Protein AF-A0AAN5D2X3-F1 (afdb_monomer_lite)

Structure (mmCIF, N/CA/C/O backbone):
data_AF-A0AAN5D2X3-F1
#
_entry.id   AF-A0AAN5D2X3-F1
#
loop_
_atom_site.group_PDB
_atom_site.id
_atom_site.type_symbol
_atom_site.label_atom_id
_atom_site.label_alt_id
_atom_site.label_comp_id
_atom_site.label_asym_id
_atom_site.label_entity_id
_atom_site.label_seq_id
_atom_site.pdbx_PDB_ins_code
_atom_site.Cartn_x
_atom_site.Cartn_y
_atom_site.Cartn_z
_atom_site.occupancy
_atom_site.B_iso_or_equiv
_atom_site.auth_seq_id
_atom_site.auth_comp_id
_atom_site.auth_asym_id
_atom_site.auth_atom_id
_atom_site.pdbx_PDB_model_num
ATOM 1 N N . ASN A 1 1 ? 2.945 -10.415 12.038 1.00 51.53 1 ASN A N 1
ATOM 2 C CA . ASN A 1 1 ? 3.031 -8.955 12.262 1.00 51.53 1 ASN A CA 1
ATOM 3 C C . ASN A 1 1 ? 2.920 -8.368 10.881 1.00 51.53 1 ASN A C 1
ATOM 5 O O . ASN A 1 1 ? 3.924 -8.246 10.193 1.00 51.53 1 ASN A O 1
ATOM 9 N N . ASP A 1 2 ? 1.686 -8.140 10.450 1.00 71.44 2 ASP A N 1
ATOM 10 C CA . ASP A 1 2 ? 1.353 -7.963 9.029 1.00 71.44 2 ASP A CA 1
ATOM 11 C C . ASP A 1 2 ? 1.391 -6.481 8.634 1.00 71.44 2 ASP A C 1
ATOM 13 O O . ASP A 1 2 ? 0.897 -6.075 7.588 1.00 71.44 2 ASP A O 1
ATOM 17 N N . SER A 1 3 ? 2.003 -5.671 9.501 1.00 82.81 3 SER A N 1
ATOM 18 C CA . SER A 1 3 ? 2.238 -4.245 9.318 1.00 82.81 3 SER A CA 1
ATOM 19 C C . SER A 1 3 ? 3.364 -3.961 8.329 1.00 82.81 3 SER A C 1
ATOM 21 O O . SER A 1 3 ? 3.365 -2.883 7.748 1.00 82.81 3 SER A O 1
ATOM 23 N N . LYS A 1 4 ? 4.292 -4.902 8.088 1.00 91.06 4 LYS A N 1
ATOM 24 C CA . LYS A 1 4 ? 5.383 -4.732 7.119 1.00 91.06 4 LYS A CA 1
ATOM 25 C C . LYS A 1 4 ? 5.414 -5.850 6.081 1.00 91.06 4 LYS A C 1
ATOM 27 O O . LYS A 1 4 ? 5.564 -7.015 6.439 1.00 91.06 4 LYS A O 1
ATOM 32 N N . PHE A 1 5 ? 5.348 -5.489 4.804 1.00 91.25 5 PHE A N 1
ATOM 33 C CA . PHE A 1 5 ? 5.370 -6.429 3.681 1.00 91.25 5 PHE A CA 1
ATOM 34 C C . PHE A 1 5 ? 5.941 -5.775 2.417 1.00 91.25 5 PHE A C 1
ATOM 36 O O . PHE A 1 5 ? 6.119 -4.558 2.358 1.00 91.25 5 PHE A O 1
ATOM 43 N N . VAL A 1 6 ? 6.269 -6.601 1.421 1.00 90.81 6 VAL A N 1
ATOM 44 C CA . VAL A 1 6 ? 6.844 -6.161 0.144 1.00 90.81 6 VAL A CA 1
ATOM 45 C C . VAL A 1 6 ? 5.893 -6.526 -0.986 1.00 90.81 6 VAL A C 1
ATOM 47 O O . VAL A 1 6 ? 5.454 -7.671 -1.085 1.00 90.81 6 VAL A O 1
ATOM 50 N N . VAL A 1 7 ? 5.598 -5.551 -1.838 1.00 89.19 7 VAL A N 1
ATOM 51 C CA . VAL A 1 7 ? 4.884 -5.738 -3.101 1.00 89.19 7 VAL A CA 1
ATOM 52 C C . VAL A 1 7 ? 5.902 -5.621 -4.226 1.00 89.19 7 VAL A C 1
ATOM 54 O O . VAL A 1 7 ? 6.491 -4.559 -4.408 1.00 89.19 7 VAL A O 1
ATOM 57 N N . SER A 1 8 ? 6.115 -6.710 -4.962 1.00 87.44 8 SER A N 1
ATOM 58 C CA . SER A 1 8 ? 6.965 -6.721 -6.154 1.00 87.44 8 SER A CA 1
ATOM 59 C C . SER A 1 8 ? 6.088 -6.707 -7.402 1.00 87.44 8 SER A C 1
ATOM 61 O O . SER A 1 8 ? 5.111 -7.455 -7.492 1.00 87.44 8 SER A O 1
ATOM 63 N N . PHE A 1 9 ? 6.415 -5.832 -8.345 1.00 86.19 9 PHE A N 1
ATOM 64 C CA . PHE A 1 9 ? 5.722 -5.700 -9.616 1.00 86.19 9 PHE A CA 1
ATOM 65 C C . PHE A 1 9 ? 6.730 -5.766 -10.756 1.00 86.19 9 PHE A C 1
ATOM 67 O O . PHE A 1 9 ? 7.672 -4.975 -10.816 1.00 86.19 9 PHE A O 1
ATOM 74 N N . GLU A 1 10 ? 6.504 -6.712 -11.661 1.00 86.75 10 GLU A N 1
ATOM 75 C CA . GLU A 1 10 ? 7.357 -6.962 -12.810 1.00 86.75 10 GLU A CA 1
ATOM 76 C C . GLU A 1 10 ? 6.586 -6.724 -14.109 1.00 86.75 10 GLU A C 1
ATOM 78 O O . GLU A 1 10 ? 5.472 -7.221 -14.287 1.00 86.75 10 GLU A O 1
ATOM 83 N N . ILE A 1 11 ? 7.188 -5.959 -15.018 1.00 80.06 11 ILE A N 1
ATOM 84 C CA . ILE A 1 11 ? 6.678 -5.731 -16.370 1.00 80.06 11 ILE A CA 1
ATOM 85 C C . ILE A 1 11 ? 7.620 -6.427 -17.346 1.00 80.06 11 ILE A C 1
ATOM 87 O O . ILE A 1 11 ? 8.760 -5.992 -17.530 1.00 80.06 11 ILE A O 1
ATOM 91 N N . GLU A 1 12 ? 7.128 -7.492 -17.972 1.00 80.25 12 GLU A N 1
ATOM 92 C CA . GLU A 1 12 ? 7.819 -8.197 -19.052 1.00 80.25 12 GLU A CA 1
ATOM 93 C C . GLU A 1 12 ? 7.626 -7.484 -20.393 1.00 80.25 12 GLU A C 1
ATOM 95 O O . GLU A 1 12 ? 6.678 -6.723 -20.569 1.00 80.25 12 GLU A O 1
ATOM 100 N N . ASP A 1 13 ? 8.528 -7.723 -21.348 1.00 70.56 13 ASP A N 1
ATOM 101 C CA . ASP A 1 13 ? 8.455 -7.166 -22.705 1.00 70.56 13 ASP A CA 1
ATOM 102 C C . ASP A 1 13 ? 8.199 -5.662 -22.741 1.00 70.56 13 ASP A C 1
ATOM 104 O O . ASP A 1 13 ? 7.466 -5.133 -23.583 1.00 70.56 13 ASP A O 1
ATOM 108 N N . ALA A 1 14 ? 8.864 -4.947 -21.841 1.00 63.19 14 ALA A N 1
ATOM 109 C CA . ALA A 1 14 ? 8.670 -3.526 -21.643 1.00 63.19 14 ALA A CA 1
ATOM 110 C C . ALA A 1 14 ? 8.765 -2.707 -22.934 1.00 63.19 14 ALA A C 1
ATOM 112 O O . ALA A 1 14 ? 8.073 -1.704 -23.100 1.00 63.19 14 ALA A O 1
ATOM 113 N N . ASN A 1 15 ? 9.612 -3.121 -23.874 1.00 65.00 15 ASN A N 1
ATOM 114 C CA . ASN A 1 15 ? 9.825 -2.443 -25.153 1.00 65.00 15 ASN A CA 1
ATOM 115 C C . ASN A 1 15 ? 8.668 -2.601 -26.155 1.00 65.00 15 ASN A C 1
ATOM 117 O O . ASN A 1 15 ? 8.619 -1.865 -27.137 1.00 65.00 15 ASN A O 1
ATOM 121 N N . SER A 1 16 ? 7.729 -3.519 -25.913 1.00 63.91 16 SER A N 1
ATOM 122 C CA . SER A 1 16 ? 6.598 -3.799 -26.808 1.00 63.91 16 SER A CA 1
ATOM 123 C C . SER A 1 16 ? 5.392 -2.873 -26.594 1.00 63.91 16 SER A C 1
ATOM 125 O O . SER A 1 16 ? 4.545 -2.746 -27.479 1.00 63.91 16 SER A O 1
ATOM 127 N N . TYR A 1 17 ? 5.310 -2.198 -25.440 1.00 64.31 17 TYR A N 1
ATOM 128 C CA . TYR A 1 17 ? 4.129 -1.415 -25.083 1.00 64.31 17 TYR A CA 1
ATOM 129 C C . TYR A 1 17 ? 4.008 -0.098 -25.846 1.00 64.31 17 TYR A C 1
ATOM 131 O O . TYR A 1 17 ? 4.933 0.723 -25.893 1.00 64.31 17 TYR A O 1
ATOM 139 N N . VAL A 1 18 ? 2.797 0.128 -26.355 1.00 66.75 18 VAL A N 1
ATOM 140 C CA . VAL A 1 18 ? 2.386 1.351 -27.044 1.00 66.75 18 VAL A CA 1
ATOM 141 C C . VAL A 1 18 ? 2.300 2.516 -26.043 1.00 66.75 18 VAL A C 1
ATOM 143 O O . VAL A 1 18 ? 1.852 2.323 -24.908 1.00 66.75 18 VAL A O 1
ATOM 146 N N . PRO A 1 19 ? 2.679 3.743 -26.430 1.00 68.00 19 PRO A N 1
ATOM 147 C CA . PRO A 1 19 ? 2.486 4.931 -25.596 1.00 68.00 19 PRO A CA 1
ATOM 148 C C . PRO A 1 19 ? 1.020 5.125 -25.232 1.00 68.00 19 PRO A C 1
ATOM 150 O O . PRO A 1 19 ? 0.157 5.071 -26.104 1.00 68.00 19 PRO A O 1
ATOM 153 N N . GLY A 1 20 ? 0.743 5.386 -23.958 1.00 66.50 20 GLY A N 1
ATOM 154 C CA . GLY A 1 20 ? -0.620 5.504 -23.440 1.00 66.50 20 GLY A CA 1
ATOM 155 C C . GLY A 1 20 ? -1.123 4.222 -22.794 1.00 66.50 20 GLY A C 1
ATOM 156 O O . GLY A 1 20 ? -2.242 4.205 -22.292 1.00 66.50 20 GLY A O 1
ATOM 157 N N . THR A 1 21 ? -0.324 3.150 -22.811 1.00 75.31 21 THR A N 1
ATOM 158 C CA . THR A 1 21 ? -0.691 1.916 -22.122 1.00 75.31 21 THR A CA 1
ATOM 159 C C . THR A 1 21 ? -0.516 2.094 -20.620 1.00 75.31 21 THR A C 1
ATOM 161 O O . THR A 1 21 ? 0.600 2.291 -20.137 1.00 75.31 21 THR A O 1
ATOM 164 N N . VAL A 1 22 ? -1.626 1.969 -19.896 1.00 79.69 22 VAL A N 1
ATOM 165 C CA . VAL A 1 22 ? -1.622 1.782 -18.447 1.00 79.69 22 VAL A CA 1
ATOM 166 C C . VAL A 1 22 ? -1.435 0.297 -18.168 1.00 79.69 22 VAL A C 1
ATOM 168 O O . VAL A 1 22 ? -2.197 -0.530 -18.669 1.00 79.69 22 VAL A O 1
ATOM 171 N N . VAL A 1 23 ? -0.413 -0.037 -17.388 1.00 83.62 23 VAL A N 1
ATOM 172 C CA . VAL A 1 23 ? -0.158 -1.402 -16.924 1.00 83.62 23 VAL A CA 1
ATOM 173 C C . VAL A 1 23 ? -0.462 -1.461 -15.439 1.00 83.62 23 VAL A C 1
ATOM 175 O O . VAL A 1 23 ? -0.071 -0.576 -14.676 1.00 83.62 23 VAL A O 1
ATOM 178 N N . GLU A 1 24 ? -1.165 -2.507 -15.032 1.00 87.81 24 GLU A N 1
ATOM 179 C CA . GLU A 1 24 ? -1.585 -2.721 -13.658 1.00 87.81 24 GLU A CA 1
ATOM 180 C C . GLU A 1 24 ? -1.072 -4.062 -13.141 1.00 87.81 24 GLU A C 1
ATOM 182 O O . GLU A 1 24 ? -1.016 -5.054 -13.866 1.00 87.81 24 GLU A O 1
ATOM 187 N N . SER A 1 25 ? -0.722 -4.087 -11.863 1.00 88.56 25 SER A N 1
ATOM 188 C CA . SER A 1 25 ? -0.399 -5.310 -11.134 1.00 88.56 25 SER A CA 1
ATOM 189 C C . SER A 1 25 ? -1.659 -6.063 -10.686 1.00 88.56 25 SER A C 1
ATOM 191 O O . SER A 1 25 ? -2.775 -5.532 -10.705 1.00 88.56 25 SER A O 1
ATOM 193 N N . ALA A 1 26 ? -1.470 -7.310 -10.246 1.00 89.31 26 ALA A N 1
ATOM 194 C CA . ALA A 1 26 ? -2.485 -8.031 -9.484 1.00 89.31 26 ALA A CA 1
ATOM 195 C C . ALA A 1 26 ? -2.769 -7.330 -8.140 1.00 89.31 2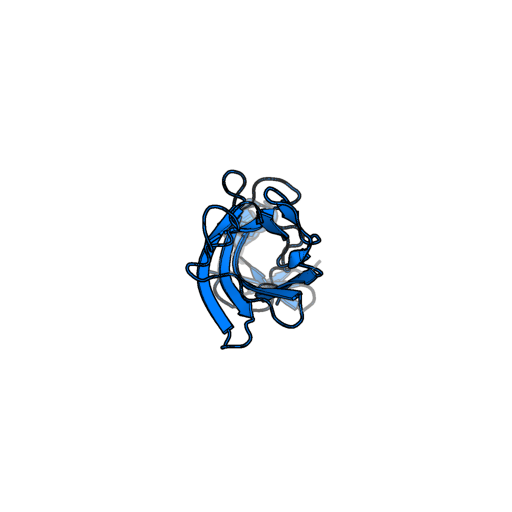6 ALA A C 1
ATOM 197 O O . ALA A 1 26 ? -1.965 -6.537 -7.657 1.00 89.31 26 ALA A O 1
ATOM 198 N N . VAL A 1 27 ? -3.910 -7.637 -7.522 1.00 90.44 27 VAL A N 1
ATOM 199 C CA . VAL A 1 27 ? -4.233 -7.127 -6.183 1.00 90.44 27 VAL A CA 1
ATOM 200 C C . VAL A 1 27 ? -3.442 -7.902 -5.131 1.00 90.44 27 VAL A C 1
ATOM 202 O O . VAL A 1 27 ? -3.481 -9.134 -5.096 1.00 90.44 27 VAL A O 1
ATOM 205 N N . PHE A 1 28 ? -2.771 -7.178 -4.239 1.00 90.56 28 PHE A N 1
ATOM 206 C CA . PHE A 1 28 ? -2.049 -7.733 -3.098 1.00 90.56 28 PHE A CA 1
ATOM 207 C C . PHE A 1 28 ? -2.816 -7.440 -1.811 1.00 90.56 28 PHE A C 1
ATOM 209 O O . PHE A 1 28 ? -3.223 -6.309 -1.576 1.00 90.56 28 PHE A O 1
ATOM 216 N N . ASN A 1 29 ? -2.995 -8.444 -0.955 1.00 88.75 29 ASN A N 1
ATOM 217 C CA . ASN A 1 29 ? -3.647 -8.263 0.342 1.00 88.75 29 ASN A CA 1
ATOM 218 C C . ASN A 1 29 ? -2.570 -8.162 1.426 1.00 88.75 29 ASN A C 1
ATOM 220 O O . ASN A 1 29 ? -1.739 -9.063 1.549 1.00 88.75 29 ASN A O 1
ATOM 224 N N . GLY A 1 30 ? -2.574 -7.078 2.202 1.00 87.56 30 GLY A N 1
ATOM 225 C CA . GLY A 1 30 ? -1.572 -6.838 3.241 1.00 87.56 30 GLY A CA 1
ATOM 226 C C . GLY A 1 30 ? -2.056 -5.827 4.272 1.00 87.56 30 GLY A C 1
ATOM 227 O O . GLY A 1 30 ? -2.626 -4.794 3.918 1.00 87.56 30 GLY A O 1
ATOM 228 N N . GLY A 1 31 ? -1.867 -6.139 5.557 1.00 85.56 31 GLY A N 1
ATOM 229 C CA . GLY A 1 31 ? -2.267 -5.263 6.661 1.00 85.56 31 GLY A CA 1
ATOM 230 C C . GLY A 1 31 ? -3.764 -4.938 6.724 1.00 85.56 31 GLY A C 1
ATOM 231 O O . GLY A 1 31 ? -4.134 -3.895 7.252 1.00 85.56 31 GLY A O 1
ATOM 232 N N . GLY A 1 32 ? -4.604 -5.803 6.149 1.00 86.50 32 GLY A N 1
ATOM 233 C CA . GLY A 1 32 ? -6.054 -5.627 6.061 1.00 86.50 32 GLY A CA 1
ATOM 234 C C . GLY A 1 32 ? -6.546 -4.748 4.908 1.00 86.50 32 GLY A C 1
ATOM 235 O O . GLY A 1 32 ? -7.733 -4.431 4.858 1.00 86.50 32 GLY A O 1
ATOM 236 N N . PHE A 1 33 ? -5.665 -4.382 3.976 1.00 89.06 33 PHE A N 1
ATOM 237 C CA . PHE A 1 33 ? -5.991 -3.567 2.805 1.00 89.06 33 PHE A CA 1
ATOM 238 C C . PHE A 1 33 ? -5.645 -4.285 1.500 1.00 89.06 33 PHE A C 1
ATOM 240 O O . PHE A 1 33 ? -4.783 -5.172 1.464 1.00 89.06 33 PHE A O 1
ATOM 247 N N . GLU A 1 34 ? -6.311 -3.866 0.427 1.00 91.81 34 GLU A N 1
ATOM 248 C CA . GLU A 1 34 ? -5.974 -4.229 -0.943 1.00 91.81 34 GLU A CA 1
ATOM 249 C C . GLU A 1 34 ? -5.028 -3.188 -1.534 1.00 91.81 34 GLU A C 1
ATOM 251 O O . GLU A 1 34 ? -5.299 -1.990 -1.517 1.00 91.81 34 GLU A O 1
ATOM 256 N N . TRP A 1 35 ? -3.909 -3.662 -2.066 1.00 92.00 35 TRP A N 1
ATOM 257 C CA . TRP A 1 35 ? -2.863 -2.845 -2.656 1.00 92.00 35 TRP A CA 1
ATOM 258 C C . TRP A 1 35 ? -2.759 -3.149 -4.137 1.00 92.00 35 TRP A C 1
ATOM 260 O O . TRP A 1 35 ? -2.763 -4.314 -4.545 1.00 92.00 35 TRP A O 1
ATOM 270 N N . LYS A 1 36 ? -2.630 -2.101 -4.945 1.00 92.19 36 LYS A N 1
ATOM 271 C CA . LYS A 1 36 ? -2.488 -2.236 -6.392 1.00 92.19 36 LYS A CA 1
ATOM 272 C C . LYS A 1 36 ? -1.512 -1.203 -6.920 1.00 92.19 36 LYS A C 1
ATOM 274 O O . LYS A 1 36 ? -1.643 -0.014 -6.656 1.00 92.19 36 LYS A O 1
ATOM 279 N N . VAL A 1 37 ? -0.538 -1.659 -7.691 1.00 89.56 37 VAL A N 1
ATOM 280 C CA . VAL A 1 37 ? 0.383 -0.793 -8.429 1.00 89.56 37 VAL A CA 1
ATOM 281 C C . VAL A 1 37 ? -0.129 -0.620 -9.852 1.00 89.56 37 VAL A C 1
ATOM 283 O O . VAL A 1 37 ? -0.515 -1.602 -10.491 1.00 89.56 37 VAL A O 1
ATOM 286 N N . SER A 1 38 ? -0.106 0.609 -10.354 1.00 86.38 38 SER A N 1
ATOM 287 C CA . SER A 1 38 ? -0.306 0.913 -11.769 1.00 86.38 38 SER A CA 1
ATOM 288 C C . SER A 1 38 ? 0.743 1.897 -12.271 1.00 86.38 38 SER A C 1
ATOM 290 O O . SER A 1 38 ? 1.327 2.669 -11.508 1.00 86.38 38 SER A O 1
ATOM 292 N N . THR A 1 39 ? 1.020 1.856 -13.567 1.00 80.94 39 THR A N 1
ATOM 293 C CA . THR A 1 39 ? 1.933 2.792 -14.214 1.00 80.94 39 THR A CA 1
ATOM 294 C C . THR A 1 39 ? 1.446 3.133 -15.608 1.00 80.94 39 THR A C 1
ATOM 296 O O . THR A 1 39 ? 0.897 2.282 -16.307 1.00 80.94 39 THR A O 1
ATOM 299 N N . ASP A 1 40 ? 1.639 4.385 -16.007 1.00 75.19 40 ASP A N 1
ATOM 300 C CA . ASP A 1 40 ? 1.367 4.831 -17.365 1.00 75.19 40 ASP A CA 1
ATOM 301 C C . ASP A 1 40 ? 2.675 4.903 -18.160 1.00 75.19 40 ASP A C 1
ATOM 303 O O . ASP A 1 40 ? 3.573 5.691 -17.853 1.00 75.19 40 ASP A O 1
ATOM 307 N N . LEU A 1 41 ? 2.761 4.091 -19.215 1.00 68.81 41 LEU A N 1
ATOM 308 C CA . LEU A 1 41 ? 3.894 4.057 -20.139 1.00 68.81 41 LEU A CA 1
ATOM 309 C C . LEU A 1 41 ? 3.795 5.139 -21.240 1.00 68.81 41 LEU A C 1
ATOM 311 O O . LEU A 1 41 ? 4.620 5.168 -22.159 1.00 68.81 41 LEU A O 1
ATOM 315 N N . SER A 1 42 ? 2.803 6.043 -21.174 1.00 54.34 42 SER A N 1
ATOM 316 C CA . SER A 1 42 ? 2.598 7.179 -22.094 1.00 54.34 42 SER A CA 1
ATOM 317 C C . SER A 1 42 ? 3.768 8.137 -22.193 1.00 54.34 42 SER A C 1
ATOM 319 O O . SER A 1 42 ? 3.970 8.759 -23.241 1.00 54.34 42 SER A O 1
ATOM 321 N N . SER A 1 43 ? 4.561 8.254 -21.134 1.00 51.78 43 SER A N 1
ATOM 322 C CA . SER A 1 43 ? 5.576 9.289 -21.053 1.00 51.78 43 SER A CA 1
ATOM 323 C C . SER A 1 43 ? 6.786 9.020 -21.934 1.00 51.78 43 SER A C 1
ATOM 325 O O . SER A 1 43 ? 7.439 9.995 -22.289 1.00 51.78 43 SER A O 1
ATOM 327 N N . ARG A 1 44 ? 7.042 7.787 -22.410 1.00 52.28 44 ARG A N 1
ATOM 328 C CA . ARG A 1 44 ? 8.281 7.451 -23.154 1.00 52.28 44 ARG A CA 1
ATOM 329 C C . ARG A 1 44 ? 8.600 8.367 -24.347 1.00 52.28 44 ARG A C 1
ATOM 331 O O . ARG A 1 44 ? 9.755 8.462 -24.743 1.00 52.28 44 ARG A O 1
ATOM 338 N N . PHE A 1 45 ? 7.605 9.070 -24.892 1.00 48.88 45 PHE A N 1
ATOM 339 C CA . PHE A 1 45 ? 7.754 9.982 -26.032 1.00 48.88 45 PHE A CA 1
ATOM 340 C C . PHE A 1 45 ? 7.794 11.476 -25.662 1.00 48.88 45 PHE A C 1
ATOM 342 O O . PHE A 1 45 ? 8.115 12.299 -26.516 1.00 48.88 45 PHE A O 1
ATOM 349 N N . ARG A 1 46 ? 7.469 11.856 -24.418 1.00 47.66 46 ARG A N 1
ATOM 350 C CA . ARG A 1 46 ? 7.453 13.259 -23.946 1.00 47.66 46 ARG A CA 1
ATOM 351 C C . ARG A 1 46 ? 8.286 13.513 -22.684 1.00 47.66 46 ARG A C 1
ATOM 353 O O . ARG A 1 46 ? 8.610 14.664 -22.415 1.00 47.66 46 ARG A O 1
ATOM 360 N N . SER A 1 47 ? 8.627 12.476 -21.921 1.00 53.59 47 SER A N 1
ATOM 361 C CA . SER A 1 47 ? 9.396 12.546 -20.680 1.00 53.59 47 SER A CA 1
ATOM 362 C C . SER A 1 47 ? 10.047 11.185 -20.375 1.00 53.59 47 SER A C 1
ATOM 364 O O . SER A 1 47 ? 9.359 10.169 -20.403 1.00 53.59 47 SER A O 1
ATOM 366 N N . PRO A 1 48 ? 11.346 11.114 -20.034 1.00 58.06 48 PRO A N 1
ATOM 367 C CA . PRO A 1 48 ? 11.989 9.848 -19.662 1.00 58.06 48 PRO A CA 1
ATOM 368 C C . PRO A 1 48 ? 11.466 9.266 -18.333 1.00 58.06 48 PRO A C 1
ATOM 370 O O . PRO A 1 48 ? 11.856 8.163 -17.953 1.00 58.06 48 PRO A O 1
ATOM 373 N N . TYR A 1 49 ? 10.610 10.005 -17.622 1.00 64.50 49 TYR A N 1
ATOM 374 C CA . TYR A 1 49 ? 10.116 9.671 -16.291 1.00 64.50 49 TYR A CA 1
ATOM 375 C C . TYR A 1 49 ? 8.887 8.777 -16.363 1.00 64.50 49 TYR A C 1
ATOM 377 O O . TYR A 1 49 ? 7.910 9.099 -17.039 1.00 64.50 49 TYR A O 1
ATOM 385 N N . THR A 1 50 ? 8.921 7.669 -15.634 1.00 68.75 50 THR A N 1
ATOM 386 C CA . THR A 1 50 ? 7.752 6.807 -15.438 1.00 68.75 50 THR A CA 1
ATOM 387 C C . THR A 1 50 ? 7.079 7.181 -14.126 1.00 68.75 50 THR A C 1
ATOM 389 O O . THR A 1 50 ? 7.754 7.347 -13.107 1.00 68.75 50 THR A O 1
ATOM 392 N N . LYS A 1 51 ? 5.755 7.334 -14.172 1.00 75.81 51 LYS A N 1
ATOM 393 C CA . LYS A 1 51 ? 4.928 7.611 -13.001 1.00 75.81 51 LYS A CA 1
ATOM 394 C C . LYS A 1 51 ? 4.323 6.307 -12.504 1.00 75.81 51 LYS A C 1
ATOM 396 O O . LYS A 1 51 ? 3.703 5.577 -13.281 1.00 75.81 51 LYS A O 1
ATOM 401 N N . PHE A 1 52 ? 4.495 6.032 -11.221 1.00 80.12 52 PHE A N 1
ATOM 402 C CA . PHE A 1 52 ? 3.908 4.881 -10.550 1.00 80.12 52 PHE A CA 1
ATOM 403 C C . PHE A 1 52 ? 2.844 5.354 -9.581 1.00 80.12 52 PHE A C 1
ATOM 405 O O . PHE A 1 52 ? 3.022 6.346 -8.877 1.00 80.12 52 PHE A O 1
ATOM 412 N N . LEU A 1 53 ? 1.740 4.630 -9.548 1.00 86.06 53 LEU A N 1
ATOM 413 C CA . LEU A 1 53 ? 0.643 4.856 -8.632 1.00 86.06 53 LEU A CA 1
ATOM 414 C C . LEU A 1 53 ? 0.519 3.619 -7.752 1.00 86.06 53 LEU A C 1
ATOM 416 O O . LEU A 1 53 ? 0.276 2.525 -8.258 1.00 86.06 53 LEU A O 1
ATOM 420 N N . LEU A 1 54 ? 0.697 3.797 -6.448 1.00 90.44 54 LEU A N 1
ATOM 421 C CA . LEU A 1 54 ? 0.368 2.789 -5.449 1.00 90.44 54 LEU A CA 1
ATOM 422 C C . LEU A 1 54 ? -1.001 3.139 -4.873 1.00 90.44 54 LEU A C 1
ATOM 424 O O . LEU A 1 54 ? -1.148 4.175 -4.228 1.00 90.44 54 LEU A O 1
ATOM 428 N N . ALA A 1 55 ? -1.985 2.286 -5.118 1.00 91.75 55 ALA A N 1
ATOM 429 C CA . ALA A 1 55 ? -3.309 2.380 -4.532 1.00 91.75 55 ALA A CA 1
ATOM 430 C C . ALA A 1 55 ? -3.414 1.488 -3.289 1.00 91.75 55 ALA A C 1
ATOM 432 O O . ALA A 1 55 ? -2.836 0.398 -3.260 1.00 91.75 55 ALA A O 1
ATOM 433 N N . CYS A 1 56 ? -4.158 1.953 -2.291 1.00 92.25 56 CYS A N 1
ATOM 434 C CA . CYS A 1 56 ? -4.544 1.219 -1.091 1.00 92.25 56 CYS A CA 1
ATOM 435 C C . CYS A 1 56 ? -6.036 1.434 -0.868 1.00 92.25 56 CYS A C 1
ATOM 437 O O . CYS A 1 56 ? -6.468 2.582 -0.815 1.00 92.25 56 CYS A O 1
ATOM 439 N N . GLU A 1 57 ? -6.803 0.356 -0.746 1.00 89.69 57 GLU A N 1
ATOM 440 C CA . GLU A 1 57 ? -8.251 0.403 -0.538 1.00 89.69 57 GLU A CA 1
ATOM 441 C C . GLU A 1 57 ? -8.695 -0.572 0.559 1.00 89.69 57 GLU A C 1
ATOM 443 O O . GLU A 1 57 ? -8.060 -1.604 0.805 1.00 89.69 57 GLU A O 1
ATOM 448 N N . SER A 1 58 ? -9.812 -0.248 1.216 1.00 87.62 58 SER A N 1
ATOM 449 C CA . SER A 1 58 ? -10.542 -1.178 2.082 1.00 87.62 58 SER A CA 1
ATOM 450 C C . SER A 1 58 ? -11.846 -1.618 1.426 1.00 87.62 58 SER A C 1
ATOM 452 O O . SER A 1 58 ? -12.482 -0.867 0.691 1.00 87.62 58 SER A O 1
ATOM 454 N N . LYS A 1 59 ? -12.281 -2.841 1.744 1.00 73.75 59 LYS A N 1
ATOM 455 C CA . LYS A 1 59 ? -13.521 -3.423 1.219 1.00 73.75 59 LYS A CA 1
ATOM 456 C C . LYS A 1 59 ? -14.785 -2.840 1.842 1.00 73.75 59 LYS A C 1
ATOM 458 O O . LYS A 1 59 ? -15.838 -2.967 1.227 1.00 73.75 59 LYS A O 1
ATOM 463 N N . ASN A 1 60 ? -14.718 -2.272 3.051 1.00 70.25 60 ASN A N 1
ATOM 464 C CA . ASN A 1 60 ? -15.914 -1.904 3.812 1.00 70.25 60 ASN A CA 1
ATOM 465 C C . ASN A 1 60 ? -15.719 -0.669 4.700 1.00 70.25 60 ASN A C 1
ATOM 467 O O . ASN A 1 60 ? -14.824 -0.661 5.542 1.00 70.25 60 ASN A O 1
ATOM 471 N N . GLY A 1 61 ? -16.682 0.255 4.615 1.00 75.38 61 GLY A N 1
ATOM 472 C CA . GLY A 1 61 ? -16.885 1.357 5.561 1.00 75.38 61 GLY A CA 1
ATOM 473 C C . GLY A 1 61 ? -15.751 2.377 5.606 1.00 75.38 61 GLY A C 1
ATOM 474 O O . GLY A 1 61 ? -14.804 2.280 4.834 1.00 75.38 61 GLY A O 1
ATOM 475 N N . ASP A 1 62 ? -15.852 3.307 6.558 1.00 83.69 62 ASP A N 1
ATOM 476 C CA . ASP A 1 62 ? -14.827 4.322 6.791 1.00 83.69 62 ASP A CA 1
ATOM 477 C C . ASP A 1 62 ? -13.486 3.666 7.123 1.00 83.69 62 ASP A C 1
ATOM 479 O O . ASP A 1 62 ? -13.371 2.858 8.054 1.00 83.69 62 ASP A O 1
ATOM 483 N N . TRP A 1 63 ? -12.443 4.067 6.405 1.00 89.44 63 TRP A N 1
ATOM 484 C CA . TRP A 1 63 ? -11.112 3.513 6.590 1.00 89.44 63 TRP A CA 1
ATOM 485 C C . TRP A 1 63 ? -10.025 4.570 6.451 1.00 89.44 63 TRP A C 1
ATOM 487 O O . TRP A 1 63 ? -10.190 5.607 5.804 1.00 89.44 63 TRP A O 1
ATOM 497 N N . LYS A 1 64 ? -8.888 4.283 7.083 1.00 89.88 64 LYS A N 1
ATOM 498 C CA . LYS A 1 64 ? -7.657 5.046 6.911 1.00 89.88 64 LYS A CA 1
ATOM 499 C C . LYS A 1 64 ? -6.452 4.140 7.094 1.00 89.88 64 LYS A C 1
ATOM 501 O O . LYS A 1 64 ? -6.429 3.308 8.002 1.00 89.88 64 LYS A O 1
ATOM 506 N N . CYS A 1 65 ? -5.427 4.356 6.284 1.00 91.19 65 CYS A N 1
ATOM 507 C CA . CYS A 1 65 ? -4.129 3.710 6.399 1.00 91.19 65 CYS A CA 1
ATOM 508 C C . CYS A 1 65 ? -3.026 4.773 6.375 1.00 91.19 65 CYS A C 1
ATOM 510 O O . CYS A 1 65 ? -2.909 5.522 5.412 1.00 91.19 65 CYS A O 1
ATOM 512 N N . ASP A 1 66 ? -2.207 4.834 7.422 1.00 92.38 66 ASP A N 1
ATOM 513 C CA . ASP A 1 66 ? -0.974 5.622 7.465 1.00 92.38 66 ASP A CA 1
ATOM 514 C C . ASP A 1 66 ? 0.216 4.663 7.417 1.00 92.38 66 ASP A C 1
ATOM 516 O O . ASP A 1 66 ? 0.370 3.807 8.293 1.00 92.38 66 ASP A O 1
ATOM 520 N N . ALA A 1 67 ? 1.037 4.773 6.378 1.00 93.31 67 ALA A N 1
ATOM 521 C CA . ALA A 1 67 ? 2.151 3.879 6.120 1.00 93.31 67 ALA A CA 1
ATOM 522 C C . ALA A 1 67 ? 3.400 4.639 5.667 1.00 93.31 67 ALA A C 1
ATOM 524 O O . ALA A 1 67 ? 3.337 5.626 4.941 1.00 93.31 67 ALA A O 1
ATOM 525 N N . ASN A 1 68 ? 4.568 4.117 6.029 1.00 94.19 68 ASN A N 1
ATOM 526 C CA . ASN A 1 68 ? 5.820 4.465 5.370 1.00 94.19 68 ASN A CA 1
ATOM 527 C C . ASN A 1 68 ? 6.045 3.507 4.201 1.00 94.19 68 ASN A C 1
ATOM 529 O O . ASN A 1 68 ? 6.037 2.291 4.393 1.00 94.19 68 ASN A O 1
ATOM 533 N N . VAL A 1 69 ? 6.278 4.049 3.011 1.00 93.75 69 VAL A N 1
ATOM 534 C CA . VAL A 1 69 ? 6.528 3.283 1.790 1.00 93.75 69 VAL A CA 1
ATOM 535 C C . VAL A 1 69 ? 7.940 3.574 1.302 1.00 93.75 69 VAL A C 1
ATOM 537 O O . VAL A 1 69 ? 8.306 4.725 1.067 1.00 93.75 69 VAL A O 1
ATOM 540 N N . GLU A 1 70 ? 8.737 2.521 1.157 1.00 92.56 70 GLU A N 1
ATOM 541 C CA . GLU A 1 70 ? 10.019 2.547 0.458 1.00 92.56 70 GLU A CA 1
ATOM 542 C C . GLU A 1 70 ? 9.834 1.911 -0.916 1.00 92.56 70 GLU A C 1
ATOM 544 O O . GLU A 1 70 ? 9.506 0.733 -1.023 1.00 92.56 70 GLU A O 1
ATOM 549 N N . PHE A 1 71 ? 10.023 2.708 -1.956 1.00 89.25 71 PHE A N 1
ATOM 550 C CA . PHE A 1 71 ? 9.963 2.290 -3.344 1.00 89.25 71 PHE A CA 1
ATOM 551 C C . PHE A 1 71 ? 11.378 2.068 -3.872 1.00 89.25 71 PHE A C 1
ATOM 553 O O . PHE A 1 71 ? 12.255 2.903 -3.647 1.00 89.25 71 PHE A O 1
ATOM 560 N N . VAL A 1 72 ? 11.597 0.961 -4.575 1.00 88.81 72 VAL A N 1
ATOM 561 C CA . VAL A 1 72 ? 12.877 0.588 -5.176 1.00 88.81 72 VAL A CA 1
ATOM 562 C C . VAL A 1 72 ? 12.666 0.229 -6.644 1.00 88.81 72 VAL A C 1
ATOM 564 O O . VAL A 1 72 ? 11.762 -0.529 -6.990 1.00 88.81 72 VAL A O 1
ATOM 567 N N . ILE A 1 73 ? 13.531 0.762 -7.504 1.00 82.94 73 ILE A N 1
ATOM 568 C CA . ILE A 1 73 ? 13.648 0.384 -8.913 1.00 82.94 73 ILE A CA 1
ATOM 569 C C . ILE A 1 73 ? 14.981 -0.322 -9.094 1.00 82.94 73 ILE A C 1
ATOM 571 O O . ILE A 1 73 ? 16.030 0.232 -8.753 1.00 82.94 73 ILE A O 1
ATOM 575 N N . HIS A 1 74 ? 14.947 -1.511 -9.682 1.00 83.31 74 HIS A N 1
ATOM 576 C CA . HIS A 1 74 ? 16.157 -2.251 -10.011 1.00 83.31 74 HIS A CA 1
ATOM 577 C C . HIS A 1 74 ? 16.688 -1.861 -11.392 1.00 83.31 74 HIS A C 1
ATOM 579 O O . HIS A 1 74 ? 15.932 -1.762 -12.358 1.00 83.31 74 HIS A O 1
ATOM 585 N N . GLY A 1 75 ? 17.999 -1.642 -11.486 1.00 76.25 75 GLY A N 1
ATOM 586 C CA . GLY A 1 75 ? 18.678 -1.264 -12.723 1.00 76.25 75 GLY A CA 1
ATOM 587 C C . GLY A 1 75 ? 20.084 -1.852 -12.818 1.00 76.25 75 GLY A C 1
ATOM 588 O O . GLY A 1 75 ? 20.711 -2.153 -11.805 1.00 76.25 75 GLY A O 1
ATOM 589 N N . GLU A 1 76 ? 20.611 -1.986 -14.040 1.00 71.69 76 GLU A N 1
ATOM 590 C CA . GLU A 1 76 ? 21.942 -2.576 -14.282 1.00 71.69 76 GLU A CA 1
ATOM 591 C C . GLU A 1 76 ? 23.084 -1.767 -13.643 1.00 71.69 76 GLU A C 1
ATOM 593 O O . GLU A 1 76 ? 24.102 -2.324 -13.242 1.00 71.69 76 GLU A O 1
ATOM 598 N N . GLN A 1 77 ? 22.913 -0.446 -13.534 1.00 71.94 77 GLN A N 1
ATOM 599 C CA . GLN A 1 77 ? 23.903 0.470 -12.954 1.00 71.94 77 GLN A CA 1
ATOM 600 C C . GLN A 1 77 ? 23.721 0.677 -11.440 1.00 71.94 77 GLN A C 1
ATOM 602 O O . GLN A 1 77 ? 24.451 1.462 -10.836 1.00 71.94 77 GLN A O 1
ATOM 607 N N . GLY A 1 78 ? 22.759 -0.018 -10.827 1.00 75.75 78 GLY A N 1
ATOM 608 C CA . GLY A 1 78 ? 22.398 0.117 -9.420 1.00 75.75 78 GLY A CA 1
ATOM 609 C C . GLY A 1 78 ? 20.903 0.345 -9.218 1.00 75.75 78 GLY A C 1
ATOM 610 O O . GLY A 1 78 ? 20.165 0.663 -10.151 1.00 75.75 78 GLY A O 1
ATOM 611 N N . ASN A 1 79 ? 20.463 0.178 -7.972 1.00 83.62 79 ASN A N 1
ATOM 612 C CA . ASN A 1 79 ? 19.072 0.391 -7.592 1.00 83.62 79 ASN A CA 1
ATOM 613 C C . ASN A 1 79 ? 18.835 1.867 -7.257 1.00 83.62 79 ASN A C 1
ATOM 615 O O . ASN A 1 79 ? 19.634 2.485 -6.551 1.00 83.62 79 ASN A O 1
ATOM 619 N N . TYR A 1 80 ? 17.706 2.403 -7.708 1.00 82.50 80 TYR A N 1
ATOM 620 C CA . TYR A 1 80 ? 17.170 3.665 -7.207 1.00 82.50 80 TYR A CA 1
ATOM 621 C C . TYR A 1 80 ? 16.184 3.371 -6.079 1.00 82.50 80 TYR A C 1
ATOM 623 O O . TYR A 1 80 ? 15.406 2.425 -6.194 1.00 82.50 80 TYR A O 1
ATOM 631 N N . SER A 1 81 ? 16.185 4.169 -5.011 1.00 86.31 81 SER A N 1
ATOM 632 C CA . SER A 1 81 ? 15.166 4.062 -3.970 1.00 86.31 81 SER A CA 1
ATOM 633 C C . SER A 1 81 ? 14.696 5.413 -3.446 1.00 86.31 81 SER A C 1
ATOM 635 O O . SER A 1 81 ? 15.449 6.385 -3.383 1.00 86.31 81 SER A O 1
ATOM 637 N N . GLU A 1 82 ? 13.428 5.457 -3.049 1.00 86.25 82 GLU A N 1
ATOM 638 C CA . GLU A 1 82 ? 12.781 6.618 -2.452 1.00 86.25 82 GLU A CA 1
ATOM 639 C C . GLU A 1 82 ? 11.897 6.188 -1.276 1.00 86.25 82 GLU A C 1
ATOM 641 O O . GLU A 1 82 ? 11.248 5.146 -1.319 1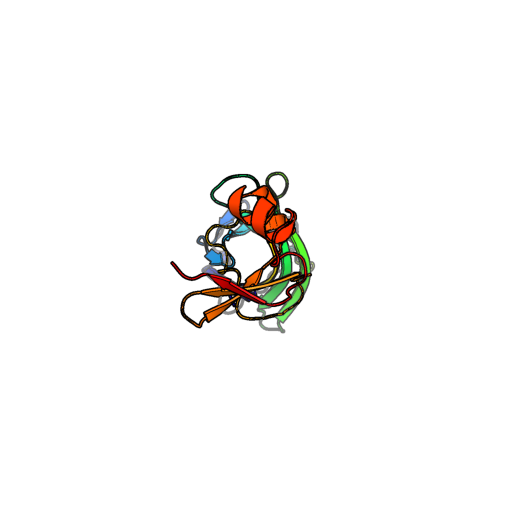.00 86.25 82 GLU A O 1
ATOM 646 N N . LYS A 1 83 ? 11.847 7.005 -0.218 1.00 90.56 83 LYS A N 1
ATOM 647 C CA . LYS A 1 83 ? 10.959 6.801 0.933 1.00 90.56 83 LYS A CA 1
ATOM 648 C C . LYS A 1 83 ? 9.946 7.925 1.019 1.00 90.56 83 LYS A C 1
ATOM 650 O O . LYS A 1 83 ? 10.330 9.092 0.999 1.00 90.56 83 LYS A O 1
ATOM 655 N N . ARG A 1 84 ? 8.670 7.580 1.181 1.00 88.75 84 ARG A N 1
ATOM 656 C CA . ARG A 1 84 ? 7.591 8.544 1.417 1.00 88.75 84 ARG A CA 1
ATOM 657 C C . ARG A 1 84 ? 6.631 8.039 2.478 1.00 88.75 84 ARG A C 1
ATOM 659 O O . ARG A 1 84 ? 6.417 6.838 2.621 1.00 88.75 84 ARG A O 1
ATOM 666 N N . GLN A 1 85 ? 6.028 8.981 3.190 1.00 89.81 85 GLN A N 1
ATOM 667 C CA . GLN A 1 85 ? 4.830 8.694 3.958 1.00 89.81 85 GLN A CA 1
ATOM 668 C C . GLN A 1 85 ? 3.632 8.673 3.007 1.00 89.81 85 GLN A C 1
ATOM 670 O O . GLN A 1 85 ? 3.502 9.534 2.135 1.00 89.81 85 GLN A O 1
ATOM 675 N N . PHE A 1 86 ? 2.767 7.689 3.193 1.00 88.81 86 PHE A N 1
ATOM 676 C CA . PHE A 1 86 ? 1.538 7.504 2.454 1.00 88.81 86 PHE A CA 1
ATOM 677 C C . PHE A 1 86 ? 0.374 7.436 3.435 1.00 88.81 86 PHE A C 1
ATOM 679 O O . PHE A 1 86 ? 0.309 6.543 4.277 1.00 88.81 86 PHE A O 1
ATOM 686 N N . ILE A 1 87 ? -0.536 8.397 3.313 1.00 87.75 87 ILE A N 1
ATOM 687 C CA . ILE A 1 87 ? -1.774 8.443 4.080 1.00 87.75 87 ILE A CA 1
ATOM 688 C C . ILE A 1 87 ? -2.905 8.245 3.085 1.00 87.75 87 ILE A C 1
ATOM 690 O O . ILE A 1 87 ? -3.007 9.000 2.119 1.00 87.75 87 ILE A O 1
ATOM 694 N N . SER A 1 88 ? -3.708 7.220 3.334 1.00 87.94 88 SER A N 1
ATOM 695 C CA . SER A 1 88 ? -4.756 6.757 2.442 1.00 87.94 88 SER A CA 1
ATOM 696 C C . SER A 1 88 ? -6.092 6.712 3.175 1.00 87.94 88 SER A C 1
ATOM 698 O O . SER A 1 88 ? -6.131 6.268 4.324 1.00 87.94 88 SER A O 1
ATOM 700 N N . ASP A 1 89 ? -7.158 7.189 2.539 1.00 86.19 89 ASP A N 1
ATOM 701 C CA . ASP A 1 89 ? -8.537 7.190 3.047 1.00 86.19 89 ASP A CA 1
ATOM 702 C C . ASP A 1 89 ? -9.552 7.163 1.887 1.00 86.19 89 ASP A C 1
ATOM 704 O O . ASP A 1 89 ? -9.169 7.078 0.719 1.00 86.19 89 ASP A O 1
ATOM 708 N N . GLU A 1 90 ? -10.851 7.263 2.191 1.00 80.06 90 GLU A N 1
ATOM 709 C CA . GLU A 1 90 ? -11.921 7.248 1.180 1.00 80.06 90 GLU A CA 1
ATOM 710 C C . GLU A 1 90 ? -11.807 8.346 0.109 1.00 80.06 90 GLU A C 1
ATOM 712 O O . GLU A 1 90 ? -12.325 8.194 -0.997 1.00 80.06 90 GLU A O 1
ATOM 717 N N . SER A 1 91 ? -11.155 9.467 0.425 1.00 77.69 91 SER A N 1
ATOM 718 C CA . SER A 1 91 ? -10.967 10.586 -0.504 1.00 77.69 91 SER A CA 1
ATOM 719 C C . SER A 1 91 ? -9.630 10.516 -1.246 1.00 77.69 91 SER A C 1
ATOM 721 O O . SER A 1 91 ? -9.507 11.075 -2.337 1.00 77.69 91 SER A O 1
ATOM 723 N N . HIS A 1 92 ? -8.629 9.846 -0.673 1.00 80.38 92 HIS A N 1
ATOM 724 C CA . HIS A 1 92 ? -7.272 9.769 -1.207 1.00 80.38 92 HIS A CA 1
ATOM 725 C C . HIS A 1 92 ? -6.745 8.337 -1.123 1.00 80.38 92 HIS A C 1
ATOM 727 O O . HIS A 1 92 ? -6.013 8.008 -0.201 1.00 80.38 92 HIS A O 1
ATOM 733 N N . SER A 1 93 ? -7.069 7.486 -2.100 1.00 82.81 93 SER A N 1
ATOM 734 C CA . SER A 1 93 ? -6.629 6.082 -2.094 1.00 82.81 93 SER A CA 1
ATOM 735 C C . SER A 1 93 ? -5.290 5.825 -2.796 1.00 82.81 93 SER A C 1
ATOM 737 O O . SER A 1 93 ? -4.833 4.685 -2.849 1.00 82.81 93 SER A O 1
ATOM 739 N N . VAL A 1 94 ? -4.647 6.855 -3.367 1.00 84.56 94 VAL A N 1
ATOM 740 C CA . VAL A 1 94 ? -3.513 6.690 -4.295 1.00 84.56 94 VAL A CA 1
ATOM 741 C C . VAL A 1 94 ? -2.323 7.579 -3.936 1.00 84.56 94 VAL A C 1
ATOM 743 O O . VAL A 1 94 ? -2.454 8.794 -3.791 1.00 84.56 94 VAL A O 1
ATOM 746 N N . CYS A 1 95 ? -1.129 6.985 -3.898 1.00 83.19 95 CYS A N 1
ATOM 747 C CA . CYS A 1 95 ? 0.153 7.682 -3.830 1.00 83.19 95 CYS A CA 1
ATOM 748 C C . CYS A 1 95 ? 0.866 7.651 -5.181 1.00 83.19 95 CYS A C 1
ATOM 750 O O . CYS A 1 95 ? 0.968 6.599 -5.810 1.00 83.19 95 CYS A O 1
ATOM 752 N N . SER A 1 96 ? 1.415 8.790 -5.597 1.00 80.88 96 SER A N 1
ATOM 753 C CA . SER A 1 96 ? 2.245 8.883 -6.796 1.00 80.88 96 SER A CA 1
ATOM 754 C C . SER A 1 96 ? 3.724 8.846 -6.446 1.00 80.88 96 SER A C 1
ATOM 756 O O . SER A 1 96 ? 4.168 9.607 -5.586 1.00 80.88 96 SER A O 1
ATOM 758 N N . PHE A 1 97 ? 4.490 8.057 -7.190 1.00 76.25 97 PHE A N 1
ATOM 759 C CA . PHE A 1 97 ? 5.948 8.040 -7.184 1.00 76.25 97 PHE A CA 1
ATOM 760 C C . PHE A 1 97 ? 6.434 8.411 -8.580 1.00 76.25 97 PHE A C 1
ATOM 762 O O . PHE A 1 97 ? 6.054 7.786 -9.572 1.00 76.25 97 PHE A O 1
ATOM 769 N N . ASP A 1 98 ? 7.253 9.45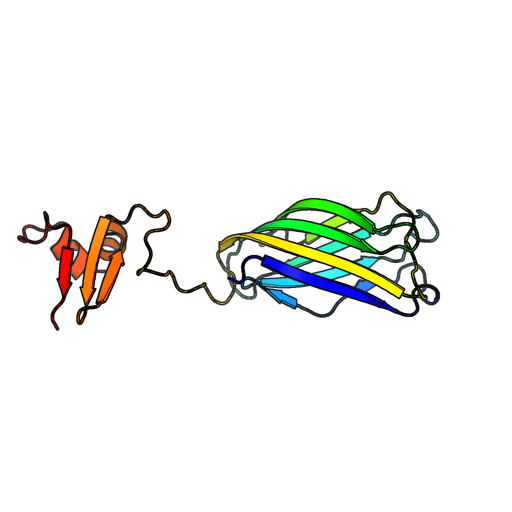3 -8.653 1.00 70.50 98 ASP A N 1
ATOM 770 C CA . ASP A 1 98 ? 7.831 9.917 -9.907 1.00 70.50 98 ASP A CA 1
ATOM 771 C C . ASP A 1 98 ? 9.291 9.497 -9.921 1.00 70.50 98 ASP A C 1
ATOM 773 O O . ASP A 1 98 ? 10.065 9.905 -9.054 1.00 70.50 98 ASP A O 1
ATOM 777 N N . ASN A 1 99 ? 9.688 8.699 -10.909 1.00 65.69 99 ASN A N 1
ATOM 778 C CA . ASN A 1 99 ? 11.105 8.455 -11.097 1.00 65.69 99 ASN A CA 1
ATOM 779 C C . ASN A 1 99 ? 11.711 9.662 -11.821 1.00 65.69 99 ASN A C 1
ATOM 781 O O . ASN A 1 99 ? 11.443 9.864 -13.000 1.00 65.69 99 ASN A O 1
ATOM 785 N N . GLY A 1 100 ? 12.542 10.450 -11.136 1.00 56.50 100 GLY A N 1
ATOM 786 C CA . GLY A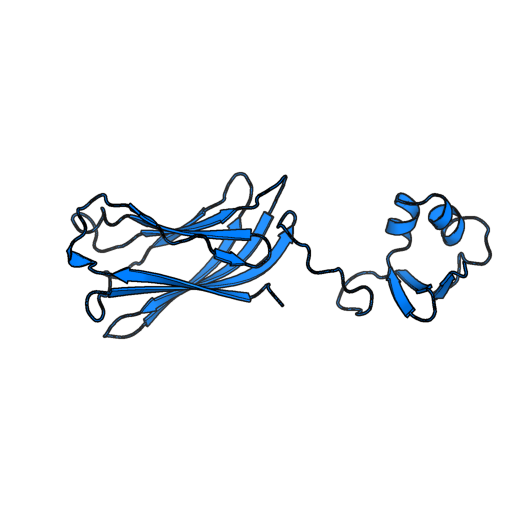 1 100 ? 13.353 11.509 -11.753 1.00 56.50 100 GLY A CA 1
ATOM 787 C C . GLY A 1 100 ? 14.477 10.983 -12.659 1.00 56.50 100 GLY A C 1
ATOM 788 O O . GLY A 1 100 ? 15.284 11.771 -13.153 1.00 56.50 100 GLY A O 1
ATOM 789 N N . TYR A 1 101 ? 14.545 9.666 -12.873 1.00 57.25 101 TYR A N 1
ATOM 790 C CA . TYR A 1 101 ? 15.536 8.979 -13.690 1.00 57.25 101 TYR A CA 1
ATOM 791 C C . TYR A 1 101 ? 14.879 8.204 -14.844 1.00 57.25 101 TYR A C 1
ATOM 793 O O . TYR A 1 101 ? 13.717 7.798 -14.745 1.00 57.25 101 TYR A O 1
ATOM 801 N N . PRO A 1 102 ? 15.601 8.007 -15.962 1.00 58.91 102 PRO A N 1
ATOM 802 C CA . PRO A 1 102 ? 15.129 7.177 -17.059 1.00 58.91 102 PRO A CA 1
ATOM 803 C C . PRO A 1 102 ? 14.869 5.742 -16.591 1.00 58.91 102 PRO A C 1
ATOM 805 O O . PRO A 1 102 ? 15.595 5.187 -15.772 1.00 58.91 102 PRO A O 1
ATOM 808 N N . MET A 1 103 ? 13.812 5.149 -17.135 1.00 61.16 103 MET A N 1
ATOM 809 C CA . MET A 1 103 ? 13.378 3.781 -16.860 1.00 61.16 103 MET A CA 1
ATOM 810 C C . MET A 1 103 ? 14.530 2.780 -17.090 1.00 61.16 103 MET A C 1
ATOM 812 O O . MET A 1 103 ? 15.060 2.687 -18.199 1.00 61.16 103 MET A O 1
ATOM 816 N N . HIS A 1 104 ? 14.924 2.033 -16.055 1.00 64.75 104 HIS A N 1
ATOM 817 C CA . HIS A 1 104 ? 15.992 1.035 -16.155 1.00 64.75 104 HIS A CA 1
ATOM 818 C C . HIS A 1 104 ? 15.408 -0.314 -16.573 1.00 64.75 104 HIS A C 1
ATOM 820 O O . HIS A 1 104 ? 14.594 -0.884 -15.851 1.00 64.75 104 HIS A O 1
ATOM 826 N N . ILE A 1 105 ? 15.791 -0.791 -17.757 1.00 65.88 105 ILE A N 1
ATOM 827 C CA . ILE A 1 105 ? 15.464 -2.134 -18.244 1.00 65.88 105 ILE A CA 1
ATOM 828 C C . ILE A 1 105 ? 16.611 -3.050 -17.828 1.00 65.88 105 ILE A C 1
ATOM 830 O O . ILE A 1 105 ? 17.758 -2.763 -18.161 1.00 65.88 105 ILE A O 1
ATOM 834 N N . VAL A 1 106 ? 16.304 -4.144 -17.139 1.00 68.19 106 VAL A N 1
ATOM 835 C CA . VAL A 1 106 ? 17.256 -5.230 -16.882 1.00 68.19 106 VAL A CA 1
ATOM 836 C C . VAL A 1 106 ? 16.681 -6.473 -17.540 1.00 68.19 106 VAL A C 1
ATOM 838 O O . VAL A 1 106 ? 15.558 -6.849 -17.229 1.00 68.19 106 VAL A O 1
ATOM 841 N N . ASP A 1 107 ? 17.405 -7.083 -18.479 1.00 68.94 107 ASP A N 1
ATOM 842 C CA . ASP A 1 107 ? 16.957 -8.312 -19.161 1.00 68.94 107 ASP A CA 1
ATOM 843 C C . ASP A 1 107 ? 15.538 -8.206 -19.779 1.00 68.94 107 ASP A C 1
ATOM 845 O O . ASP A 1 107 ? 14.682 -9.070 -19.613 1.00 68.94 107 ASP A O 1
ATOM 849 N N . ASN A 1 108 ? 15.251 -7.078 -20.447 1.00 72.69 108 ASN A N 1
ATOM 850 C CA . ASN A 1 108 ? 13.936 -6.742 -21.030 1.00 72.69 108 ASN A CA 1
ATOM 851 C C . ASN A 1 108 ? 12.760 -6.670 -20.025 1.00 72.69 108 ASN A C 1
ATOM 853 O O . ASN A 1 108 ? 11.600 -6.557 -20.432 1.00 72.69 108 ASN A O 1
ATOM 857 N N . LYS A 1 109 ? 13.059 -6.681 -18.724 1.00 77.06 109 LYS A N 1
ATOM 858 C CA . LYS A 1 109 ? 12.104 -6.585 -17.621 1.00 77.06 109 LYS A CA 1
ATOM 859 C C . LYS A 1 109 ? 12.277 -5.262 -16.883 1.00 77.06 109 LYS A C 1
ATOM 861 O O . LYS A 1 109 ? 13.374 -4.700 -16.798 1.00 77.06 109 LYS A O 1
ATOM 866 N N . HIS A 1 110 ? 11.181 -4.778 -16.314 1.00 78.12 110 HIS A N 1
ATOM 867 C CA . HIS A 1 110 ? 11.227 -3.756 -15.275 1.00 78.12 110 HIS A CA 1
ATOM 868 C C . HIS A 1 110 ? 10.719 -4.330 -13.972 1.00 78.12 110 HIS A C 1
ATOM 870 O O . HIS A 1 110 ? 9.607 -4.849 -13.934 1.00 78.12 110 HIS A O 1
ATOM 876 N N . ILE A 1 111 ? 11.522 -4.199 -12.921 1.00 82.75 111 ILE A N 1
ATOM 877 C CA . ILE A 1 111 ? 11.209 -4.732 -11.600 1.00 82.75 111 ILE A CA 1
ATOM 878 C C . ILE A 1 111 ? 11.128 -3.570 -10.618 1.00 82.75 111 ILE A C 1
ATOM 880 O O . ILE A 1 111 ? 12.057 -2.762 -10.498 1.00 82.75 111 ILE A O 1
ATOM 884 N N . PHE A 1 112 ? 10.007 -3.522 -9.914 1.00 84.69 112 PHE A N 1
ATOM 885 C CA . PHE A 1 112 ? 9.678 -2.519 -8.918 1.00 84.69 112 PHE A CA 1
ATOM 886 C C . PHE A 1 112 ? 9.349 -3.204 -7.603 1.00 84.69 112 PHE A C 1
ATOM 888 O O . PHE A 1 112 ? 8.599 -4.178 -7.588 1.00 84.69 112 PHE A O 1
ATOM 895 N N . GLU A 1 113 ? 9.847 -2.664 -6.499 1.00 90.50 113 GLU A N 1
ATOM 896 C CA . GLU A 1 113 ? 9.504 -3.142 -5.165 1.00 90.50 113 GLU A CA 1
ATOM 897 C C . GLU A 1 113 ? 8.978 -1.999 -4.304 1.00 90.50 113 GLU A C 1
ATOM 899 O O . GLU A 1 113 ? 9.556 -0.916 -4.248 1.00 90.50 113 GLU A O 1
ATOM 904 N N . PHE A 1 114 ? 7.883 -2.255 -3.598 1.00 91.38 114 PHE A N 1
ATOM 905 C CA . PHE A 1 114 ? 7.314 -1.364 -2.598 1.00 91.38 114 PHE A CA 1
ATOM 906 C C . PHE A 1 114 ? 7.357 -2.081 -1.256 1.00 91.38 114 PHE A C 1
ATOM 908 O O . PHE A 1 114 ? 6.588 -3.007 -1.006 1.00 91.38 114 PHE A O 1
ATOM 915 N N . THR A 1 115 ? 8.255 -1.656 -0.375 1.00 94.00 115 THR A N 1
ATOM 916 C CA . THR A 1 115 ? 8.242 -2.072 1.026 1.00 94.00 115 THR A CA 1
ATOM 917 C C . THR A 1 115 ? 7.298 -1.157 1.789 1.00 94.00 115 THR A C 1
ATOM 919 O O . THR A 1 115 ? 7.592 0.019 2.003 1.00 94.00 115 THR A O 1
ATOM 922 N N . ILE A 1 116 ? 6.164 -1.701 2.208 1.00 93.81 116 ILE A N 1
ATOM 923 C CA . ILE A 1 116 ? 5.117 -0.984 2.932 1.00 93.81 116 ILE A CA 1
ATOM 924 C C . ILE A 1 116 ? 5.260 -1.304 4.415 1.00 93.81 116 ILE A C 1
ATOM 926 O O . ILE A 1 116 ? 5.409 -2.465 4.791 1.00 93.81 116 ILE A O 1
ATOM 930 N N . ASN A 1 117 ? 5.230 -0.272 5.256 1.00 93.62 117 ASN A N 1
ATOM 931 C CA . ASN A 1 117 ? 5.229 -0.383 6.708 1.00 93.62 117 ASN A CA 1
ATOM 932 C C . ASN A 1 117 ? 4.101 0.471 7.300 1.00 93.62 117 ASN A C 1
ATOM 934 O O . ASN A 1 117 ? 4.250 1.685 7.442 1.00 93.62 117 ASN A O 1
ATOM 938 N N . ILE A 1 118 ? 2.984 -0.165 7.637 1.00 91.56 118 ILE A N 1
ATOM 939 C CA . ILE A 1 118 ? 1.806 0.461 8.235 1.00 91.56 118 ILE A CA 1
ATOM 940 C C . ILE A 1 118 ? 2.146 0.927 9.651 1.00 91.56 118 ILE A C 1
ATOM 942 O O . ILE A 1 118 ? 2.514 0.137 10.519 1.00 91.56 118 ILE A O 1
ATOM 946 N N . ILE A 1 119 ? 2.006 2.231 9.867 1.00 91.00 119 ILE A N 1
ATOM 947 C CA . ILE A 1 119 ? 2.214 2.909 11.146 1.00 91.00 119 ILE A CA 1
ATOM 948 C C . ILE A 1 119 ? 0.935 2.825 11.979 1.00 91.00 119 ILE A C 1
ATOM 950 O O . ILE A 1 119 ? 0.978 2.495 13.161 1.00 91.00 119 ILE A O 1
ATOM 954 N N . SER A 1 120 ? -0.208 3.130 11.361 1.00 87.06 120 SER A N 1
ATOM 955 C CA . SER A 1 120 ? -1.524 3.045 11.991 1.00 87.06 120 SER A CA 1
ATOM 956 C C . SER A 1 120 ? -2.609 2.847 10.940 1.00 87.06 120 SER A C 1
ATOM 958 O O . SER A 1 120 ? -2.467 3.280 9.796 1.00 87.06 120 SER A O 1
ATOM 960 N N . SER A 1 121 ? -3.693 2.177 11.311 1.00 87.62 121 SER A N 1
ATOM 961 C CA . SER A 1 121 ? -4.830 1.989 10.418 1.00 87.62 121 SER A CA 1
ATOM 962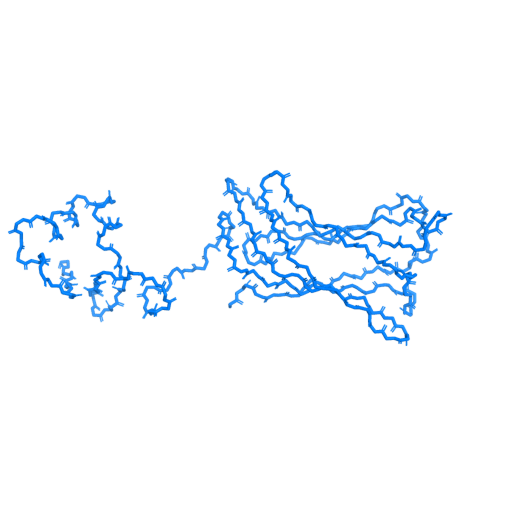 C C . SER A 1 121 ? -6.122 1.728 11.187 1.00 87.62 121 SER A C 1
ATOM 964 O O . SER A 1 121 ? -6.095 1.296 12.340 1.00 87.62 121 SER A O 1
ATOM 966 N N . TYR A 1 122 ? -7.254 1.997 10.539 1.00 83.88 122 TYR A N 1
ATOM 967 C CA . TYR A 1 122 ? -8.572 1.522 10.955 1.00 83.88 122 TYR A CA 1
ATOM 968 C C . TYR A 1 122 ? -9.415 1.186 9.722 1.00 83.88 122 TYR A C 1
ATOM 970 O O . TYR A 1 122 ? -9.147 1.674 8.624 1.00 83.88 122 TYR A O 1
ATOM 978 N N . GLY A 1 123 ? -10.426 0.335 9.901 1.00 75.19 123 GLY A N 1
ATOM 979 C CA . GLY A 1 123 ? -11.345 -0.039 8.821 1.00 75.19 123 GLY A CA 1
ATOM 980 C C . GLY A 1 123 ? -10.785 -1.039 7.801 1.00 75.19 123 GLY A C 1
ATOM 981 O O . GLY A 1 123 ? -11.506 -1.407 6.883 1.00 75.19 123 GLY A O 1
ATOM 982 N N . GLY A 1 124 ? -9.543 -1.520 7.951 1.00 65.19 124 GLY A N 1
ATOM 983 C CA . GLY A 1 124 ? -9.014 -2.654 7.179 1.00 65.19 124 GLY A CA 1
ATOM 984 C C . GLY A 1 124 ? -9.676 -3.981 7.581 1.00 65.19 124 GLY A C 1
ATOM 985 O O . GLY A 1 124 ? -10.016 -4.189 8.752 1.00 65.19 124 GLY A O 1
ATOM 986 N N . SER A 1 125 ? -9.891 -4.887 6.622 1.00 61.44 125 SER A N 1
ATOM 987 C CA . SER A 1 125 ? -10.476 -6.206 6.894 1.00 61.44 125 SER A CA 1
ATOM 988 C C . SER A 1 125 ? -9.489 -7.100 7.648 1.00 61.44 125 SER A C 1
ATOM 990 O O . SER A 1 125 ? -8.350 -7.245 7.225 1.00 61.44 125 SER A O 1
ATOM 992 N N . GLU A 1 126 ? -9.973 -7.720 8.725 1.00 51.06 126 GLU A N 1
ATOM 993 C CA . GLU A 1 126 ? -9.220 -8.412 9.782 1.00 51.06 126 GLU A CA 1
ATOM 994 C C . GLU A 1 126 ? -8.325 -7.494 10.618 1.00 51.06 126 GLU A C 1
ATOM 996 O O . GLU A 1 126 ? -7.157 -7.225 10.344 1.00 51.06 126 GLU A O 1
ATOM 1001 N N . HIS A 1 127 ? -8.914 -7.047 11.727 1.00 49.47 127 HIS A N 1
ATOM 1002 C CA . HIS A 1 127 ? -8.167 -6.537 12.860 1.00 49.47 127 HIS A CA 1
ATOM 1003 C C . HIS A 1 127 ? -7.163 -7.615 13.277 1.00 49.47 127 HIS A C 1
ATOM 1005 O O . HIS A 1 127 ? -7.554 -8.758 13.526 1.00 49.47 127 HIS A O 1
ATOM 1011 N N . SER A 1 128 ? -5.886 -7.252 13.422 1.00 48.66 128 SER A N 1
ATOM 1012 C CA . SER A 1 128 ? -5.025 -8.039 14.305 1.00 48.66 128 SER A CA 1
ATOM 1013 C C . SER A 1 128 ? -5.757 -8.143 15.647 1.00 48.66 128 SER A C 1
ATOM 1015 O O . SER A 1 128 ? -6.214 -7.103 16.139 1.00 48.66 128 SER A O 1
ATOM 1017 N N . PRO A 1 129 ? -5.942 -9.349 16.216 1.00 52.34 129 PRO A N 1
ATOM 1018 C CA . PRO A 1 129 ? -6.582 -9.484 17.511 1.00 52.34 129 PRO A CA 1
ATOM 1019 C C . PRO A 1 129 ? -5.907 -8.512 18.470 1.00 52.34 129 PRO A C 1
ATOM 1021 O O . PRO A 1 129 ? -4.677 -8.499 18.556 1.00 52.34 129 PRO A O 1
ATOM 1024 N N . ILE A 1 130 ? -6.690 -7.669 19.148 1.00 56.72 130 ILE A N 1
ATOM 1025 C CA . ILE A 1 130 ? -6.144 -6.874 20.243 1.00 56.72 130 ILE A CA 1
ATOM 1026 C C . ILE A 1 130 ? -5.592 -7.894 21.234 1.00 56.72 130 ILE A C 1
ATOM 1028 O O . ILE A 1 130 ? -6.348 -8.667 21.827 1.00 56.72 130 ILE A O 1
ATOM 1032 N N . ASP A 1 131 ? -4.270 -7.942 21.358 1.00 59.53 131 ASP A N 1
ATOM 1033 C CA . ASP A 1 131 ? -3.617 -8.840 22.292 1.00 59.53 131 ASP A CA 1
ATOM 1034 C C . ASP A 1 131 ? -3.762 -8.266 23.700 1.00 59.53 131 ASP A C 1
ATOM 1036 O O . ASP A 1 131 ? -2.914 -7.531 24.203 1.00 59.53 131 ASP A O 1
ATOM 1040 N N . LEU A 1 132 ? -4.877 -8.613 24.341 1.00 65.88 132 LEU A N 1
ATOM 1041 C CA . LEU A 1 132 ? -5.178 -8.238 25.720 1.00 65.88 132 LEU A CA 1
ATOM 1042 C C . LEU A 1 132 ? -4.241 -8.928 26.730 1.00 65.88 132 LEU A C 1
ATOM 1044 O O . LEU A 1 132 ? -4.374 -8.693 27.928 1.00 65.88 132 LEU A O 1
ATOM 1048 N N . THR A 1 133 ? -3.308 -9.781 26.292 1.00 63.81 133 THR A N 1
ATOM 1049 C CA . THR A 1 133 ? -2.336 -10.438 27.178 1.00 63.81 133 THR A CA 1
ATOM 1050 C C . THR A 1 133 ? -1.016 -9.674 27.299 1.00 63.81 133 THR A C 1
ATOM 1052 O O . THR A 1 133 ? -0.267 -9.928 28.242 1.00 63.81 133 THR A O 1
ATOM 1055 N N . ASN A 1 134 ? -0.748 -8.700 26.416 1.00 62.47 134 ASN A N 1
ATOM 1056 C CA . ASN A 1 134 ? 0.510 -7.953 26.388 1.00 62.47 134 ASN A CA 1
ATOM 1057 C C . ASN A 1 134 ? 0.310 -6.432 26.537 1.00 62.47 134 ASN A C 1
ATOM 1059 O O . ASN A 1 134 ? -0.437 -5.780 25.815 1.00 62.47 134 ASN A O 1
ATOM 1063 N N . SER A 1 135 ? 1.028 -5.845 27.498 1.00 57.50 135 SER A N 1
ATOM 1064 C CA . SER A 1 135 ? 0.943 -4.435 27.904 1.00 57.50 135 SER A CA 1
ATOM 1065 C C . SER A 1 135 ? 1.845 -3.521 27.057 1.00 57.50 135 SER A C 1
ATOM 1067 O O . SER A 1 135 ? 2.797 -2.938 27.576 1.00 57.50 135 SER A O 1
ATOM 1069 N N . SER A 1 136 ? 1.599 -3.372 25.756 1.00 52.41 136 SER A N 1
ATOM 1070 C CA . SER A 1 136 ? 2.443 -2.504 24.915 1.00 52.41 136 SER A CA 1
ATOM 1071 C C . SER A 1 136 ? 1.754 -1.203 24.485 1.00 52.41 136 SER A C 1
ATOM 1073 O O . SER A 1 136 ? 1.603 -0.972 23.295 1.00 52.41 136 SER A O 1
ATOM 1075 N N . ASN A 1 137 ? 1.428 -0.314 25.437 1.00 51.84 137 ASN A N 1
ATOM 1076 C CA . ASN A 1 137 ? 1.122 1.127 25.221 1.00 51.84 137 ASN A CA 1
ATOM 1077 C C . ASN A 1 137 ? -0.352 1.595 25.258 1.00 51.84 137 ASN A C 1
ATOM 1079 O O . ASN A 1 137 ? -0.660 2.653 24.716 1.00 51.84 137 ASN A O 1
ATOM 1083 N N . SER A 1 138 ? -1.256 0.889 25.939 1.00 53.66 138 SER A N 1
ATOM 1084 C CA . SER A 1 138 ? -2.606 1.400 26.250 1.00 53.66 138 SER A CA 1
ATOM 1085 C C . SER A 1 138 ? -2.701 1.798 27.733 1.00 53.66 138 SER A C 1
ATOM 1087 O O . SER A 1 138 ? -2.090 1.114 28.561 1.00 53.66 138 SER A O 1
ATOM 1089 N N . PRO A 1 139 ? -3.451 2.858 28.106 1.00 54.91 139 PRO A N 1
ATOM 1090 C CA . PRO A 1 139 ? -3.851 3.111 29.491 1.00 54.91 139 PRO A CA 1
ATOM 1091 C C . PRO A 1 139 ? -4.820 2.005 29.943 1.00 54.91 139 PRO A C 1
ATOM 1093 O O . PRO A 1 139 ? -6.040 2.153 29.944 1.00 54.91 139 PRO A O 1
ATOM 1096 N N . ASN A 1 140 ? -4.258 0.837 30.246 1.00 60.09 140 ASN A N 1
ATOM 1097 C CA . ASN A 1 140 ? -4.979 -0.307 30.779 1.00 60.09 140 ASN A CA 1
ATOM 1098 C C . ASN A 1 140 ? -5.285 -0.024 32.251 1.00 60.09 140 ASN A C 1
ATOM 1100 O O . ASN A 1 140 ? -4.369 0.185 33.044 1.00 60.09 140 ASN A O 1
ATOM 1104 N N . ASN A 1 141 ? -6.570 -0.013 32.607 1.00 66.75 141 ASN A N 1
ATOM 1105 C CA . ASN A 1 141 ? -7.030 0.432 33.927 1.00 66.75 141 ASN A CA 1
ATOM 1106 C C . ASN A 1 141 ? -7.334 -0.737 34.881 1.00 66.75 141 ASN A C 1
ATOM 1108 O O . ASN A 1 141 ? -7.541 -0.501 36.071 1.00 66.75 141 ASN A O 1
ATOM 1112 N N . VAL A 1 142 ? -7.425 -1.978 34.383 1.00 74.56 142 VAL A N 1
ATOM 1113 C CA . VAL A 1 142 ? -7.704 -3.171 35.202 1.00 74.56 142 VAL A CA 1
ATOM 1114 C C . VAL A 1 142 ? -7.282 -4.462 34.496 1.00 74.56 142 VAL A C 1
ATOM 1116 O O . VAL A 1 142 ? -7.308 -4.542 33.266 1.00 74.56 142 VAL A O 1
ATOM 1119 N N . THR A 1 143 ? -6.931 -5.485 35.277 1.00 82.69 143 THR A N 1
ATOM 1120 C CA . THR A 1 143 ? -6.750 -6.860 34.785 1.00 82.69 143 THR A CA 1
ATOM 1121 C C . THR A 1 143 ? -7.978 -7.703 35.124 1.00 82.69 143 THR A C 1
ATOM 1123 O O . THR A 1 143 ? -8.294 -7.892 36.297 1.00 82.69 143 THR A O 1
ATOM 1126 N N . LEU A 1 144 ? -8.655 -8.246 34.113 1.00 83.06 144 LEU A N 1
ATOM 1127 C CA . LEU A 1 144 ? -9.704 -9.249 34.287 1.00 83.06 144 LEU A CA 1
ATOM 1128 C C . LEU A 1 144 ? -9.111 -10.655 34.278 1.00 83.06 144 LEU A C 1
ATOM 1130 O O . LEU A 1 144 ? -8.321 -10.998 33.400 1.00 83.06 144 LEU A O 1
ATOM 1134 N N . ILE A 1 145 ? -9.525 -11.485 35.229 1.00 82.00 145 ILE A N 1
ATOM 1135 C CA . ILE A 1 145 ? -9.154 -12.897 35.304 1.00 82.00 145 ILE A CA 1
ATOM 1136 C C . ILE A 1 145 ? -10.381 -13.731 34.943 1.00 82.00 145 ILE A C 1
ATOM 1138 O O . ILE A 1 145 ? -11.366 -13.727 35.676 1.00 82.00 145 ILE A O 1
ATOM 1142 N N . ILE A 1 146 ? -10.319 -14.459 33.826 1.00 78.94 146 ILE A N 1
ATOM 1143 C CA . ILE A 1 146 ? -11.404 -15.335 33.354 1.00 78.94 146 ILE A CA 1
ATOM 1144 C C . ILE A 1 146 ? -10.843 -16.742 33.176 1.00 78.94 146 ILE A C 1
ATOM 1146 O O . ILE A 1 146 ? -9.938 -16.957 32.366 1.00 78.94 146 ILE A O 1
ATOM 1150 N N . GLY A 1 147 ? -11.336 -17.708 33.956 1.00 78.75 147 GLY A N 1
ATOM 1151 C CA . GLY A 1 147 ? -10.854 -19.094 33.893 1.00 78.75 147 GLY A CA 1
ATOM 1152 C C . GLY A 1 147 ? -9.332 -19.222 34.076 1.00 78.75 147 GLY A C 1
ATOM 1153 O O . GLY A 1 147 ? -8.692 -20.025 33.400 1.0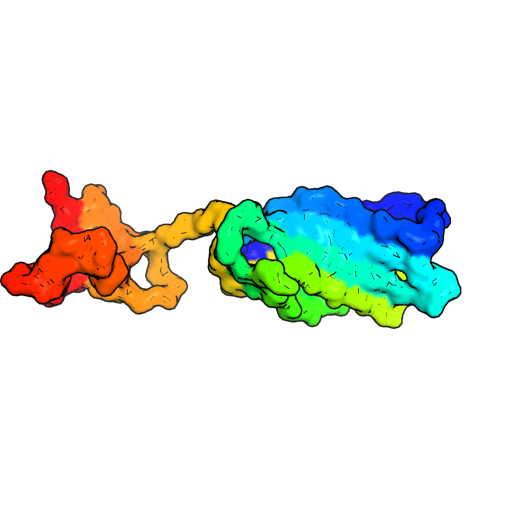0 78.75 147 GLY A O 1
ATOM 1154 N N . GLY A 1 148 ? -8.736 -18.375 34.925 1.00 77.50 148 GLY A N 1
ATOM 1155 C CA . GLY A 1 148 ? -7.289 -18.324 35.174 1.00 77.50 148 GLY A CA 1
ATOM 1156 C C . GLY A 1 148 ? -6.460 -17.564 34.128 1.00 77.50 148 GLY A C 1
ATOM 1157 O O . GLY A 1 148 ? -5.245 -17.456 34.289 1.00 77.50 148 GLY A O 1
ATOM 1158 N N . LYS A 1 149 ? -7.076 -17.011 33.074 1.00 79.31 149 LYS A N 1
ATOM 1159 C CA . LYS A 1 149 ? -6.394 -16.170 32.076 1.00 79.31 149 LYS A CA 1
ATOM 1160 C C . LYS A 1 149 ? -6.510 -14.694 32.442 1.00 79.31 149 LYS A C 1
ATOM 1162 O O . LYS A 1 149 ? -7.615 -14.221 32.687 1.00 79.31 149 LYS A O 1
ATOM 1167 N N . LYS A 1 150 ? -5.381 -13.977 32.438 1.00 81.44 150 LYS A N 1
ATOM 1168 C CA . LYS A 1 150 ? -5.305 -12.528 32.680 1.00 81.44 150 LYS A CA 1
ATOM 1169 C C . LYS A 1 150 ? -5.501 -11.755 31.371 1.00 81.44 150 LYS A C 1
ATOM 1171 O O . LYS A 1 150 ? -4.794 -12.018 30.402 1.00 81.44 150 LYS A O 1
ATOM 1176 N N . LEU A 1 151 ? -6.438 -10.811 31.364 1.00 80.12 151 LEU A N 1
ATOM 1177 C CA . LEU A 1 151 ? -6.753 -9.914 30.253 1.00 80.12 151 LEU A CA 1
ATOM 1178 C C . LEU A 1 151 ? -6.654 -8.463 30.731 1.00 80.12 151 LEU A C 1
ATOM 1180 O O . LEU A 1 151 ? -7.331 -8.069 31.676 1.00 80.12 151 LEU A O 1
ATOM 1184 N N . LEU A 1 152 ? -5.829 -7.659 30.073 1.00 81.94 152 LEU A N 1
ATOM 1185 C CA . LEU A 1 152 ? -5.686 -6.230 30.329 1.00 81.94 152 LEU A CA 1
ATOM 1186 C C . LEU A 1 152 ? -6.787 -5.473 29.590 1.00 81.94 152 LEU A C 1
ATOM 1188 O O . LEU A 1 152 ? -6.898 -5.585 28.372 1.00 81.94 152 LEU A O 1
ATOM 1192 N N . VAL A 1 153 ? -7.603 -4.705 30.310 1.00 78.50 153 VAL A N 1
ATOM 1193 C CA . VAL A 1 153 ? -8.772 -4.023 29.734 1.00 78.50 153 VAL A CA 1
ATOM 1194 C C . VAL A 1 153 ? -8.934 -2.596 30.272 1.00 78.50 153 VAL A C 1
ATOM 1196 O O . VAL A 1 153 ? -8.338 -2.199 31.277 1.00 78.50 153 VAL A O 1
ATOM 1199 N N . SER A 1 154 ? -9.771 -1.803 29.598 1.00 81.69 154 SER A N 1
ATOM 1200 C CA . SER A 1 154 ? -10.176 -0.466 30.048 1.00 81.69 154 SER A CA 1
ATOM 1201 C C . SER A 1 154 ? -11.514 -0.523 30.795 1.00 81.69 154 SER A C 1
ATOM 1203 O O . SER A 1 154 ? -12.515 -0.990 30.244 1.00 81.69 154 SER A O 1
ATOM 1205 N N . LYS A 1 155 ? -11.537 -0.014 32.039 1.00 80.44 155 LYS A N 1
ATOM 1206 C CA . LYS A 1 155 ? -12.754 0.089 32.870 1.00 80.44 155 LYS A CA 1
ATOM 1207 C C . LYS A 1 155 ? -13.835 0.918 32.171 1.00 80.44 155 LYS A C 1
ATOM 1209 O O . LYS A 1 155 ? -14.984 0.490 32.108 1.00 80.44 155 LYS A O 1
ATOM 1214 N N . ASP A 1 156 ? -13.452 2.060 31.601 1.00 79.06 156 ASP A N 1
ATOM 1215 C CA . ASP A 1 156 ? -14.380 2.978 30.931 1.00 79.06 156 ASP A CA 1
ATOM 1216 C C . ASP A 1 156 ? -15.010 2.325 29.702 1.00 79.06 156 ASP A C 1
ATOM 1218 O O . ASP A 1 156 ? -16.223 2.383 29.510 1.00 79.06 156 ASP A O 1
ATOM 1222 N N . TYR A 1 157 ? -14.196 1.632 28.900 1.00 80.62 157 TYR A N 1
ATOM 1223 C CA . TYR A 1 157 ? -14.681 0.964 27.697 1.00 80.62 157 TYR A CA 1
ATOM 1224 C C . TYR A 1 157 ? -15.682 -0.150 28.025 1.00 80.62 157 TYR A C 1
ATOM 1226 O O . TYR A 1 157 ? -16.736 -0.245 27.394 1.00 80.62 157 TYR A O 1
ATOM 1234 N N . LEU A 1 158 ? -15.394 -0.972 29.038 1.00 84.56 158 LEU A N 1
ATOM 1235 C CA . LEU A 1 158 ? -16.311 -2.027 29.473 1.00 84.56 158 LEU A CA 1
ATOM 1236 C C . LEU A 1 158 ? -17.593 -1.467 30.093 1.00 84.56 158 LEU A C 1
ATOM 1238 O O . LEU A 1 158 ? -18.669 -1.996 29.828 1.00 84.56 158 LEU A O 1
ATOM 1242 N N . ALA A 1 159 ? -17.500 -0.392 30.876 1.00 82.88 159 ALA A N 1
ATOM 1243 C CA . ALA A 1 159 ? -18.660 0.239 31.495 1.00 82.88 159 ALA A CA 1
ATOM 1244 C C . ALA A 1 159 ? -19.602 0.887 30.472 1.00 82.88 159 ALA A C 1
ATOM 1246 O O . ALA A 1 159 ? -20.815 0.724 30.579 1.00 82.88 159 ALA A O 1
ATOM 1247 N N . ILE A 1 160 ? -19.063 1.565 29.452 1.00 81.94 160 ILE A N 1
ATOM 1248 C CA . ILE A 1 160 ? -19.872 2.142 28.365 1.00 81.94 160 ILE A CA 1
ATOM 1249 C C . ILE A 1 160 ? -20.680 1.053 27.647 1.00 81.94 160 ILE A C 1
ATOM 1251 O O . ILE A 1 160 ? -21.834 1.274 27.289 1.00 81.94 160 ILE A O 1
ATOM 1255 N N . ASN A 1 161 ? -20.083 -0.126 27.453 1.00 85.94 161 ASN A N 1
ATOM 1256 C CA . ASN A 1 161 ? -20.679 -1.202 26.662 1.00 85.94 161 ASN A CA 1
ATOM 1257 C C . ASN A 1 161 ? -21.467 -2.234 27.487 1.00 85.94 161 ASN A C 1
ATOM 1259 O O . ASN A 1 161 ? -22.137 -3.089 26.910 1.00 85.94 161 ASN A O 1
ATOM 1263 N N . SER A 1 162 ? -21.408 -2.189 28.820 1.00 83.50 162 SER A N 1
ATOM 1264 C CA . SER A 1 162 ? -22.094 -3.147 29.690 1.00 83.50 162 SER A CA 1
ATOM 1265 C C . SER A 1 162 ? -22.522 -2.494 31.004 1.00 83.50 162 SER A C 1
ATOM 1267 O O . SER A 1 162 ? -21.672 -2.163 31.836 1.00 83.50 162 SER A O 1
ATOM 1269 N N . PRO A 1 163 ? -23.839 -2.394 31.268 1.00 82.94 163 PRO A N 1
ATOM 1270 C CA . PRO A 1 163 ? -24.348 -1.906 32.549 1.00 82.94 163 PRO A CA 1
ATOM 1271 C C . PRO A 1 163 ? -23.853 -2.718 33.756 1.00 82.94 163 PRO A C 1
ATOM 1273 O O . PRO A 1 163 ? -23.708 -2.174 34.852 1.00 82.94 163 PRO A O 1
ATOM 1276 N N . VAL A 1 164 ? -23.565 -4.011 33.563 1.00 84.44 164 VAL A N 1
ATOM 1277 C CA . VAL A 1 164 ? -23.001 -4.883 34.605 1.00 84.44 164 VAL A CA 1
ATOM 1278 C C . VAL A 1 164 ? -21.596 -4.417 34.977 1.00 84.44 164 VAL A C 1
ATOM 1280 O O . VAL A 1 164 ? -21.325 -4.189 36.153 1.00 84.44 164 VAL A O 1
ATOM 1283 N N . PHE A 1 165 ? -20.729 -4.182 33.986 1.00 84.88 165 PHE A N 1
ATOM 1284 C CA . PHE A 1 165 ? -19.382 -3.659 34.234 1.00 84.88 165 PHE A CA 1
ATOM 1285 C C . PHE A 1 165 ? -19.398 -2.212 34.732 1.00 84.88 165 PHE A C 1
ATOM 1287 O O . PHE A 1 165 ? -18.591 -1.859 35.588 1.00 84.88 165 PHE A O 1
ATOM 1294 N N . ALA A 1 166 ? -20.346 -1.386 34.279 1.00 82.75 166 ALA A N 1
ATOM 1295 C CA . ALA A 1 166 ? -20.524 -0.037 34.814 1.00 82.75 166 ALA A CA 1
ATOM 1296 C C . ALA A 1 166 ? -20.823 -0.066 36.318 1.00 82.75 166 ALA A C 1
ATOM 1298 O O . ALA A 1 166 ? -20.206 0.659 37.096 1.00 82.75 166 ALA A O 1
ATOM 1299 N N . THR A 1 167 ? -21.725 -0.955 36.730 1.00 83.31 167 THR A N 1
ATOM 1300 C CA . THR A 1 167 ? -22.093 -1.135 38.137 1.00 83.31 167 THR A CA 1
ATOM 1301 C C . THR A 1 167 ? -20.942 -1.739 38.947 1.00 83.31 167 THR A C 1
ATOM 1303 O O . THR A 1 167 ? -20.682 -1.288 40.058 1.00 83.31 167 THR A O 1
ATOM 1306 N N . MET A 1 168 ? -20.219 -2.709 38.382 1.00 81.50 168 MET A N 1
ATOM 1307 C CA . MET A 1 168 ? -19.071 -3.359 39.022 1.00 81.50 168 MET A CA 1
ATOM 1308 C C . MET A 1 168 ? -17.911 -2.385 39.277 1.00 81.50 168 MET A C 1
ATOM 1310 O O . MET A 1 168 ? -17.348 -2.374 40.366 1.00 81.50 168 MET A O 1
ATOM 1314 N N . PHE A 1 169 ? -17.553 -1.552 38.295 1.00 79.88 169 PHE A N 1
ATOM 1315 C CA . PHE A 1 169 ? -16.392 -0.662 38.403 1.00 79.88 169 PHE A CA 1
ATOM 1316 C C . PHE A 1 169 ? -16.701 0.693 39.043 1.00 79.88 169 PHE A C 1
ATOM 1318 O O . PHE A 1 169 ? -15.826 1.267 39.692 1.00 79.88 169 PHE A O 1
ATOM 1325 N N . PHE A 1 170 ? -17.914 1.222 38.855 1.00 78.50 170 PHE A N 1
ATOM 1326 C CA . PHE A 1 170 ? -18.267 2.587 39.262 1.00 78.50 170 PHE A CA 1
ATOM 1327 C C . PHE A 1 170 ? -19.437 2.668 40.250 1.00 78.50 170 PHE A C 1
ATOM 1329 O O . PHE A 1 170 ? -19.665 3.740 40.816 1.00 78.50 170 PHE A O 1
ATOM 1336 N N . GLY A 1 171 ? -20.155 1.566 40.489 1.00 75.50 171 GLY A N 1
ATOM 1337 C CA . GLY A 1 171 ? -21.182 1.479 41.528 1.00 75.50 171 GLY A CA 1
ATOM 1338 C C . GLY A 1 171 ? -20.602 1.365 42.942 1.00 75.50 171 GLY A C 1
ATOM 1339 O O . GLY A 1 171 ? -19.393 1.464 43.156 1.00 75.50 171 GLY A O 1
ATOM 1340 N N . ASP A 1 172 ? -21.471 1.132 43.926 1.00 71.19 172 ASP A N 1
ATOM 1341 C CA . ASP A 1 172 ? -21.109 1.041 45.354 1.00 71.19 172 ASP A CA 1
ATOM 1342 C C . ASP A 1 172 ? -20.626 -0.361 45.783 1.00 71.19 172 ASP A C 1
ATOM 1344 O O . ASP A 1 172 ? -20.753 -0.766 46.938 1.00 71.19 172 ASP A O 1
ATOM 1348 N N . PHE A 1 173 ? -20.075 -1.120 44.840 1.00 64.00 173 PHE A N 1
ATOM 1349 C CA . PHE A 1 173 ? -19.561 -2.469 45.050 1.00 64.00 173 PHE A CA 1
ATOM 1350 C C . PHE A 1 173 ? -18.096 -2.451 45.532 1.00 64.00 173 PHE A C 1
ATOM 1352 O O . PHE A 1 173 ? -17.349 -1.497 45.296 1.00 64.00 173 PHE A O 1
ATOM 1359 N N . ALA A 1 174 ? -17.669 -3.505 46.240 1.00 61.47 174 ALA A N 1
ATOM 1360 C CA . ALA A 1 174 ? -16.332 -3.606 46.847 1.00 61.47 174 ALA A CA 1
ATOM 1361 C C . ALA A 1 174 ? -15.193 -3.651 45.801 1.00 61.47 174 ALA A C 1
ATOM 1363 O O . ALA A 1 174 ? -14.026 -3.423 46.119 1.00 61.47 174 ALA A O 1
ATOM 1364 N N . GLU A 1 175 ? -15.554 -3.931 44.552 1.00 60.81 175 GLU A N 1
ATOM 1365 C CA . GLU A 1 175 ? -14.734 -4.034 43.344 1.00 60.81 175 GLU A CA 1
ATOM 1366 C C . GLU A 1 175 ? -14.178 -2.678 42.862 1.00 60.81 175 GLU A C 1
ATOM 1368 O O . GLU A 1 175 ? -13.170 -2.611 42.158 1.00 60.81 175 GLU A O 1
ATOM 1373 N N . LYS A 1 176 ? -14.780 -1.561 43.294 1.00 58.91 176 LYS A N 1
ATOM 1374 C CA . LYS A 1 176 ? -14.426 -0.200 42.848 1.00 58.91 176 LYS A CA 1
ATOM 1375 C C . LYS A 1 176 ? -12.931 0.134 42.976 1.00 58.91 176 LYS A C 1
ATOM 1377 O O . LYS A 1 176 ? -12.383 0.849 42.138 1.00 58.91 176 LYS A O 1
ATOM 1382 N N . ASN A 1 177 ? -12.265 -0.408 43.998 1.00 64.44 177 ASN A N 1
ATOM 1383 C CA . ASN A 1 177 ? -10.868 -0.101 44.323 1.00 64.44 177 ASN A CA 1
ATOM 1384 C C . ASN A 1 177 ? -9.863 -1.199 43.939 1.00 64.44 177 ASN A C 1
ATOM 1386 O O . ASN A 1 177 ? -8.697 -1.073 44.311 1.00 64.44 177 ASN A O 1
ATOM 1390 N N . LYS A 1 178 ? -10.259 -2.274 43.241 1.00 68.19 178 LYS A N 1
ATOM 1391 C CA . LYS A 1 178 ? -9.305 -3.338 42.893 1.00 68.19 178 LYS A CA 1
ATOM 1392 C C . LYS A 1 178 ? -8.659 -3.109 41.523 1.00 68.19 178 LYS A C 1
ATOM 1394 O O . LYS A 1 178 ? -9.255 -2.543 40.596 1.00 68.19 178 LYS A O 1
ATOM 1399 N N . GLU A 1 179 ? -7.407 -3.552 41.432 1.00 66.62 179 GLU A N 1
ATOM 1400 C CA . GLU A 1 179 ? -6.587 -3.557 40.211 1.00 66.62 179 GLU A CA 1
ATOM 1401 C C . GLU A 1 179 ? -6.724 -4.875 39.425 1.00 66.62 179 GLU A C 1
ATOM 1403 O O . GLU A 1 179 ? -6.478 -4.913 38.216 1.00 66.62 179 GLU A O 1
ATOM 1408 N N . GLU A 1 180 ? -7.178 -5.938 40.095 1.00 72.75 180 GLU A N 1
ATOM 1409 C CA . GLU A 1 180 ? -7.493 -7.239 39.506 1.00 72.75 180 GLU A CA 1
ATOM 1410 C C . GLU A 1 180 ? -8.921 -7.645 39.882 1.00 72.75 180 GLU A C 1
ATOM 1412 O O . GLU A 1 180 ? -9.317 -7.522 41.043 1.00 72.75 180 GLU A O 1
ATOM 1417 N N . GLU A 1 181 ? -9.680 -8.151 38.910 1.00 75.00 181 GLU A N 1
ATOM 1418 C CA . GLU A 1 181 ? -11.031 -8.667 39.137 1.00 75.00 181 GLU A CA 1
ATOM 1419 C C . GLU A 1 181 ? -11.202 -10.047 38.505 1.00 75.00 181 GLU A C 1
ATOM 1421 O O . GLU A 1 181 ? -10.967 -10.246 37.311 1.00 75.00 181 GLU A O 1
ATOM 1426 N N . GLU A 1 182 ? -11.610 -11.014 39.323 1.00 77.31 182 GLU A N 1
ATOM 1427 C CA . GLU A 1 182 ? -11.879 -12.383 38.895 1.00 77.31 182 GLU A CA 1
ATOM 1428 C C . GLU A 1 182 ? -13.361 -12.531 38.553 1.00 77.31 182 GLU A C 1
ATOM 1430 O O . GLU A 1 182 ? -14.227 -12.313 39.400 1.00 77.31 182 GLU A O 1
ATOM 1435 N N . ILE A 1 183 ? -13.652 -12.933 37.318 1.00 75.56 183 ILE A N 1
ATOM 1436 C CA . ILE A 1 183 ? -15.008 -13.279 36.900 1.00 75.56 183 ILE A CA 1
ATOM 1437 C C . ILE A 1 183 ? -15.150 -14.793 37.017 1.00 75.56 183 ILE A C 1
ATOM 1439 O O . ILE A 1 183 ? -14.466 -15.555 36.327 1.00 75.56 183 ILE A O 1
ATOM 1443 N N . LYS A 1 184 ? -16.042 -15.212 37.912 1.00 72.12 184 LYS A N 1
ATOM 1444 C CA . LYS A 1 184 ? -16.516 -16.591 38.025 1.00 72.12 184 LYS A CA 1
ATOM 1445 C C . LYS A 1 184 ? -17.903 -16.626 37.402 1.00 72.12 184 LYS A C 1
ATOM 1447 O O . LYS A 1 184 ? -18.754 -15.850 37.831 1.00 72.12 184 LYS A O 1
ATOM 1452 N N . ASP A 1 185 ? -18.087 -17.472 36.395 1.00 53.59 185 ASP A N 1
ATOM 1453 C CA . ASP A 1 185 ? -19.431 -17.894 35.985 1.00 53.59 185 ASP A CA 1
ATOM 1454 C C . ASP A 1 185 ? -20.086 -18.721 37.103 1.00 53.59 185 ASP A C 1
ATOM 1456 O O . ASP A 1 185 ? -19.363 -19.523 37.750 1.00 53.59 185 ASP A O 1
#

Secondary structure (DSSP, 8-state):
-TTEEEEEEEESSGGGPPTT-EEEPPPEEETTEEEEEEEEGGGGGT-SPPEEEEEEE-SSSS-EEEEEEEEEE--TT--EEEEEEEEEESS--EEEEE-SS----BTTBEEEEEEEEEEEEES-SSPPP--TTS-SSS---EEEEETTEEEEE-HHHHHHH-HHHHHHHHSSSGGGG-SEEEE--

Sequence (185 aa):
NDSKFVVSFEIEDANSYVPGTVVESAVFNGGGFEWKVSTDLSSRFRSPYTKFLLACESKNGDWKCDANVEFVIHGEQGNYSEKRQFISDESHSVCSFDNGYPMHIVDNKHIFEFTINIISSYGGSEHSPIDLTNSSNSPNNVTLIIGGKKLLVSKDYLAINSPVFATMFFGDFAEKNKEEEEIKD

pLDDT: mean 76.84, std 12.43, range [47.66, 94.19]

Organism: NCBI:txid1317129

Foldseek 3Di:
DQQKDKDKDKDAQLVPDDAQDKDKDDWDATPLWTWIKIWGNNCVVPHLKIKIKIFIGAPDDWKKWWKKKKKWKDAPVGIDIDIDIDIDTPVRGIDMDIDPDGQHQDPRMIMMMIIIGTPDMDRRHDDPPPPQQDDDDDPQQAWEAEPNDTGGHDLVVCVVVDVVSVCQCPNPDPNVPDRYDYDDD

Radius of gyration: 24.2 Å; chains: 1; bounding box: 48×32×74 Å

InterPro domains:
  IPR000210 BTB/POZ domain [PF00651] (139-184)
  IPR000210 BTB/POZ domain [PS50097] (140-185)
  IPR008974 TRAF-like [G3DSA:2.60.210.10] (1-124)
  IPR011333 SKP1/BTB/POZ domain superfamily [G3DSA:3.30.710.10] (131-185)
  IPR011333 SKP1/BTB/POZ domain superfamily [SSF54695] (123-185)